Protein AF-A0A935MN30-F1 (afdb_monomer)

Mean predicted aligned error: 15.03 Å

Structure (mmCIF, N/CA/C/O backbone):
data_AF-A0A935MN30-F1
#
_entry.id   AF-A0A935MN30-F1
#
loop_
_atom_site.group_PDB
_atom_site.id
_atom_site.type_symbol
_atom_site.label_atom_id
_atom_site.label_alt_id
_atom_site.label_comp_id
_atom_site.label_asym_id
_atom_site.label_entity_id
_atom_site.label_seq_id
_atom_site.pdbx_PDB_ins_code
_atom_site.Cartn_x
_atom_site.Cartn_y
_atom_site.Cartn_z
_atom_site.occupancy
_atom_site.B_iso_or_equiv
_atom_site.auth_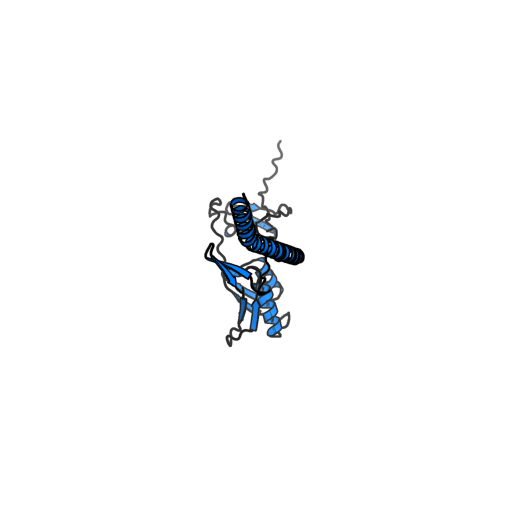seq_id
_atom_site.auth_comp_id
_atom_site.auth_asym_id
_atom_site.auth_atom_id
_atom_site.pdbx_PDB_model_num
ATOM 1 N N . MET A 1 1 ? -53.147 16.743 66.428 1.00 62.16 1 MET A N 1
ATOM 2 C CA . MET A 1 1 ? -51.921 15.912 66.453 1.00 62.16 1 MET A CA 1
ATOM 3 C C . MET A 1 1 ? -51.967 14.813 65.398 1.00 62.16 1 MET A C 1
ATOM 5 O O . MET A 1 1 ? -51.030 14.758 64.628 1.00 62.16 1 MET A O 1
ATOM 9 N N . GLN A 1 2 ? -53.050 14.034 65.266 1.00 71.25 2 GLN A N 1
ATOM 10 C CA . GLN A 1 2 ? -53.151 12.980 64.234 1.00 71.25 2 GLN A CA 1
ATOM 11 C C . GLN A 1 2 ? -53.105 13.487 62.776 1.00 71.25 2 GLN A C 1
ATOM 13 O O . GLN A 1 2 ? -52.476 12.852 61.944 1.00 71.25 2 GLN A O 1
ATOM 18 N N . GLU A 1 3 ? -53.700 14.647 62.479 1.00 70.94 3 GLU A N 1
ATOM 19 C CA . GLU A 1 3 ? -53.683 15.253 61.130 1.00 70.94 3 GLU A CA 1
ATOM 20 C C . GLU A 1 3 ? -52.279 15.679 60.666 1.00 70.94 3 GLU A C 1
ATOM 22 O O . GLU A 1 3 ? -51.933 15.538 59.497 1.00 70.94 3 GLU A O 1
ATOM 27 N N . LEU A 1 4 ? -51.452 16.174 61.593 1.00 69.25 4 LEU A N 1
ATOM 28 C CA . LEU A 1 4 ? -50.061 16.548 61.315 1.00 69.25 4 LEU A CA 1
ATOM 29 C C . LEU A 1 4 ? -49.207 15.300 61.045 1.00 69.25 4 LEU A C 1
ATOM 31 O O . LEU A 1 4 ? -48.433 15.284 60.094 1.00 69.25 4 LEU A O 1
ATOM 35 N N . ASP A 1 5 ? -49.422 14.226 61.812 1.00 79.25 5 ASP A N 1
ATOM 36 C CA . ASP A 1 5 ? -48.730 12.948 61.607 1.00 79.25 5 ASP A CA 1
ATOM 37 C C . ASP A 1 5 ? -49.127 12.251 60.287 1.00 79.25 5 ASP A C 1
ATOM 39 O O . ASP A 1 5 ? -48.343 11.477 59.730 1.00 79.25 5 ASP A O 1
ATOM 43 N N . GLU A 1 6 ? -50.345 12.473 59.780 1.00 77.00 6 GLU A N 1
ATOM 44 C CA . GLU A 1 6 ? -50.783 11.950 58.477 1.00 77.00 6 GLU A CA 1
ATOM 45 C C . GLU A 1 6 ? -50.178 12.720 57.301 1.00 77.00 6 GLU A C 1
ATOM 47 O O . GLU A 1 6 ? -49.750 12.092 56.328 1.00 77.00 6 GLU A O 1
ATOM 52 N N . LEU A 1 7 ? -50.079 14.049 57.406 1.00 74.62 7 LEU A N 1
ATOM 53 C CA . LEU A 1 7 ? -49.434 14.891 56.396 1.00 74.62 7 LEU A CA 1
ATOM 54 C C . LEU A 1 7 ? -47.938 14.565 56.266 1.00 74.62 7 LEU A C 1
ATOM 56 O O . LEU A 1 7 ? -47.462 14.355 55.149 1.00 74.62 7 LEU A O 1
ATOM 60 N N . ASP A 1 8 ? -47.229 14.384 57.384 1.00 74.38 8 ASP A N 1
ATOM 61 C CA . ASP A 1 8 ? -45.816 13.977 57.382 1.00 74.38 8 ASP A CA 1
ATOM 62 C C . ASP A 1 8 ? -45.612 12.592 56.738 1.00 74.38 8 ASP A C 1
ATOM 64 O O . ASP A 1 8 ? -44.644 12.359 56.006 1.00 74.38 8 ASP A O 1
ATOM 68 N N . LYS A 1 9 ? -46.536 11.645 56.960 1.00 77.75 9 LYS A N 1
ATOM 69 C CA . LYS A 1 9 ? -46.484 10.319 56.318 1.00 77.75 9 LYS A CA 1
ATOM 70 C C . LYS A 1 9 ? -46.742 10.392 54.817 1.00 77.75 9 LYS A C 1
ATOM 72 O O . LYS A 1 9 ? -46.072 9.682 54.065 1.00 77.75 9 LYS A O 1
ATOM 77 N N . GLN A 1 10 ? -47.683 11.227 54.377 1.00 72.81 10 GLN A N 1
ATOM 78 C CA . GLN A 1 10 ? -47.961 11.434 52.955 1.00 72.81 10 GLN A CA 1
ATOM 79 C C . GLN A 1 10 ? -46.789 12.120 52.243 1.00 72.81 10 GLN A C 1
ATOM 81 O O . GLN A 1 10 ? -46.431 11.700 51.145 1.00 72.81 10 GLN A O 1
ATOM 86 N N . GLU A 1 11 ? -46.137 13.098 52.876 1.00 69.12 11 GLU A N 1
ATOM 87 C CA . GLU A 1 11 ? -44.975 13.802 52.318 1.00 69.12 11 GLU A CA 1
ATOM 88 C C . GLU A 1 11 ? -43.716 12.913 52.254 1.00 69.12 11 GLU A C 1
ATOM 90 O O . GLU A 1 11 ? -42.920 12.981 51.313 1.00 69.12 11 GLU A O 1
ATOM 95 N N . GLN A 1 12 ? -43.540 12.004 53.218 1.00 68.69 12 GLN A N 1
ATOM 96 C CA . GLN A 1 12 ? -42.478 10.993 53.164 1.00 68.69 12 GLN A CA 1
ATOM 97 C C . GLN A 1 12 ? -42.751 9.893 52.129 1.00 68.69 12 GLN A C 1
ATOM 99 O O . GLN A 1 12 ? -41.806 9.380 51.517 1.00 68.69 12 GLN A O 1
ATOM 104 N N . ALA A 1 13 ? -44.015 9.504 51.942 1.00 68.06 13 ALA A N 1
ATOM 105 C CA . ALA A 1 13 ? -44.413 8.515 50.945 1.00 68.06 13 ALA A CA 1
ATOM 106 C C . ALA A 1 13 ? -44.240 9.060 49.521 1.00 68.06 13 ALA A C 1
ATOM 108 O O . ALA A 1 13 ? -43.595 8.404 48.704 1.00 68.06 13 ALA A O 1
ATOM 109 N N . SER A 1 14 ? -44.697 10.287 49.264 1.00 64.44 14 SER A N 1
ATOM 110 C CA . SER A 1 14 ? -44.554 10.953 47.966 1.00 64.44 14 SER A CA 1
ATOM 111 C C . SER A 1 14 ? -43.086 11.196 47.600 1.00 64.44 14 SER A C 1
ATOM 113 O O . SER A 1 14 ? -42.665 10.872 46.490 1.00 64.44 14 SER A O 1
ATOM 115 N N . ASN A 1 15 ? -42.252 11.636 48.551 1.00 65.44 15 ASN A N 1
ATOM 116 C CA . ASN A 1 15 ? -40.807 11.743 48.333 1.00 65.44 15 ASN A CA 1
ATOM 117 C C . ASN A 1 15 ? -40.157 10.381 48.033 1.00 65.44 15 ASN A C 1
ATOM 119 O O . ASN A 1 15 ? -39.296 10.283 47.159 1.00 65.44 15 ASN A O 1
ATOM 123 N N . LYS A 1 16 ? -40.545 9.301 48.724 1.00 63.25 16 LYS A N 1
ATOM 124 C CA . LYS A 1 16 ? -40.024 7.953 48.429 1.00 63.25 16 LYS A CA 1
ATOM 125 C C . LYS A 1 16 ? -40.427 7.473 47.036 1.00 63.25 16 LYS A C 1
ATOM 127 O O . LYS A 1 16 ? -39.567 6.934 46.339 1.00 63.25 16 LYS A O 1
ATOM 132 N N . GLU A 1 17 ? -41.676 7.688 46.635 1.00 66.31 17 GLU A N 1
ATOM 133 C CA . GLU A 1 17 ? -42.178 7.355 45.297 1.00 66.31 17 GLU A CA 1
ATOM 134 C C . GLU A 1 17 ? -41.454 8.143 44.198 1.00 66.31 17 GLU A C 1
ATOM 136 O O . GLU A 1 17 ? -41.191 7.598 43.130 1.00 66.31 17 GLU A O 1
ATOM 141 N N . GLU A 1 18 ? -41.032 9.383 44.462 1.00 68.31 18 GLU A N 1
ATOM 142 C CA . GLU A 1 18 ? -40.260 10.180 43.502 1.00 68.31 18 GLU A CA 1
ATOM 143 C C . GLU A 1 18 ? -38.753 9.833 43.479 1.00 68.31 18 GLU A C 1
ATOM 145 O O . GLU A 1 18 ? -38.087 9.945 42.442 1.00 68.31 18 GLU A O 1
ATOM 150 N N . LEU A 1 19 ? -38.182 9.399 44.613 1.00 68.94 19 LEU A N 1
ATOM 151 C CA . LEU A 1 19 ? -36.768 9.013 44.730 1.00 68.94 19 LEU A CA 1
ATOM 152 C C . LEU A 1 19 ? -36.470 7.596 44.216 1.00 68.94 19 LEU A C 1
ATOM 154 O O . LEU A 1 19 ? -35.360 7.360 43.731 1.00 68.94 19 LEU A O 1
ATOM 158 N N . GLN A 1 20 ? -37.409 6.653 44.313 1.00 74.19 20 GLN A N 1
ATOM 159 C CA . GLN A 1 20 ? -37.253 5.283 43.800 1.00 74.19 20 GLN A CA 1
ATOM 160 C C . GLN A 1 20 ? -36.911 5.220 42.296 1.00 74.19 20 GLN A C 1
ATOM 162 O O . GLN A 1 20 ? -35.850 4.681 41.969 1.00 74.19 20 GLN A O 1
ATOM 167 N N . PRO A 1 21 ? -37.670 5.849 41.376 1.00 75.50 21 PRO A N 1
ATOM 168 C CA . PRO A 1 21 ? -37.357 5.818 39.947 1.00 75.50 21 PRO A CA 1
ATOM 169 C C . PRO A 1 21 ? -36.055 6.563 39.614 1.00 75.50 21 PRO A C 1
ATOM 171 O O . PRO A 1 21 ? -35.360 6.217 38.657 1.00 75.50 21 PRO A O 1
ATOM 174 N N . LYS A 1 22 ? -35.672 7.578 40.408 1.00 80.12 22 LYS A N 1
ATOM 175 C CA . LYS A 1 22 ? -34.367 8.254 40.280 1.00 80.12 22 LYS A CA 1
ATOM 176 C C . LYS A 1 22 ? -33.219 7.311 40.660 1.00 80.12 22 LYS A C 1
ATOM 178 O O . LYS A 1 22 ? -32.232 7.240 39.929 1.00 80.12 22 LYS A O 1
ATOM 183 N N . ARG A 1 23 ? -33.353 6.552 41.754 1.00 81.88 23 ARG A N 1
ATOM 184 C CA . ARG A 1 23 ? -32.365 5.542 42.180 1.00 81.88 23 ARG A CA 1
ATOM 185 C C . ARG A 1 23 ? -32.237 4.404 41.172 1.00 81.88 23 ARG A C 1
ATOM 187 O O . ARG A 1 23 ? -31.116 4.029 40.845 1.00 81.88 23 ARG A O 1
ATOM 194 N N . GLU A 1 24 ? -33.348 3.916 40.628 1.00 85.44 24 GLU A N 1
ATOM 195 C CA . GLU A 1 24 ? -33.344 2.890 39.578 1.00 85.44 24 GLU A CA 1
ATOM 196 C C . GLU A 1 24 ? -32.646 3.374 38.302 1.00 85.44 24 GLU A C 1
ATOM 198 O O . GLU A 1 24 ? -31.785 2.675 37.771 1.00 85.44 24 GLU A O 1
ATOM 203 N N . LYS A 1 25 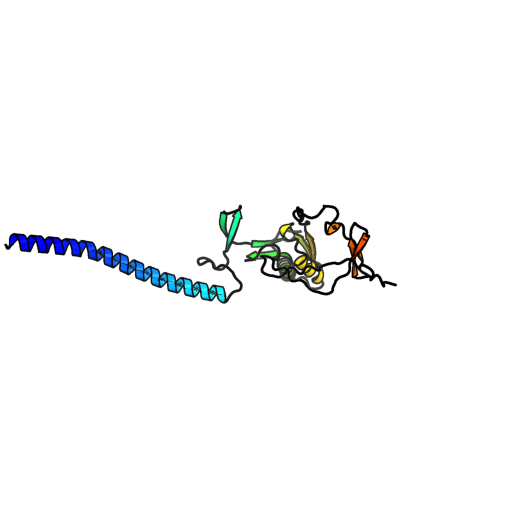? -32.928 4.602 37.843 1.00 88.38 25 LYS A N 1
ATOM 204 C CA . LYS A 1 25 ? -32.224 5.203 36.694 1.00 88.38 25 LYS A CA 1
ATOM 205 C C . LYS A 1 25 ? -30.719 5.326 36.929 1.00 88.38 25 LYS A C 1
ATOM 207 O O . LYS A 1 25 ? -29.938 5.065 36.015 1.00 88.38 25 LYS A O 1
ATOM 212 N N . ILE A 1 26 ? -30.305 5.717 38.136 1.00 88.75 26 ILE A N 1
ATOM 213 C CA . ILE A 1 26 ? -28.885 5.801 38.505 1.00 88.75 26 ILE A CA 1
ATOM 214 C C . ILE A 1 26 ? -28.251 4.407 38.496 1.00 88.75 26 ILE A C 1
ATOM 216 O O . ILE A 1 26 ? -27.179 4.240 37.917 1.00 88.75 26 ILE A O 1
ATOM 220 N N . GLN A 1 27 ? -28.919 3.405 39.069 1.00 90.94 27 GLN A N 1
ATOM 221 C CA . GLN A 1 27 ? -28.432 2.026 39.095 1.00 90.94 27 GLN A CA 1
ATOM 222 C C . GLN A 1 27 ? -28.267 1.455 37.679 1.00 90.94 27 GLN A C 1
ATOM 224 O O . GLN A 1 27 ? -27.199 0.947 37.346 1.00 90.94 27 GLN A O 1
ATOM 229 N N . GLN A 1 28 ? -29.269 1.637 36.813 1.00 92.00 28 GLN A N 1
ATOM 230 C CA . GLN A 1 28 ? -29.190 1.262 35.397 1.00 92.00 28 GLN A CA 1
ATOM 231 C C . GLN A 1 28 ? -28.056 2.000 34.670 1.00 92.00 28 GLN A C 1
ATOM 233 O O . GLN A 1 28 ? -27.379 1.433 33.813 1.00 92.00 28 GLN A O 1
ATOM 238 N N . GLY A 1 29 ? -27.835 3.277 34.996 1.00 90.94 29 GLY A N 1
ATOM 239 C CA . GLY A 1 29 ? -26.714 4.057 34.476 1.00 90.94 29 GLY A CA 1
ATOM 240 C C . GLY A 1 29 ? -25.361 3.478 34.891 1.00 90.94 29 GLY A C 1
ATOM 241 O O . GLY A 1 29 ? -24.474 3.340 34.050 1.00 90.94 29 GLY A O 1
ATOM 242 N N . LEU A 1 30 ? -25.214 3.091 36.160 1.00 92.62 30 LEU A N 1
ATOM 243 C CA . LEU A 1 30 ? -24.002 2.462 36.691 1.00 92.62 30 LEU A CA 1
ATOM 244 C C . LEU A 1 30 ? -23.726 1.103 36.044 1.00 92.62 30 LEU A C 1
ATOM 246 O O . LEU A 1 30 ? -22.580 0.822 35.701 1.00 92.62 30 LEU A O 1
ATOM 250 N N . GLU A 1 31 ? -24.753 0.281 35.837 1.00 94.56 31 GLU A N 1
ATOM 251 C CA . GLU A 1 31 ? -24.627 -0.994 35.121 1.00 94.56 31 GLU A CA 1
ATOM 252 C C . GLU A 1 31 ? -24.162 -0.786 33.679 1.00 94.56 31 GLU A C 1
ATOM 254 O O . GLU A 1 31 ? -23.140 -1.345 33.282 1.00 94.56 31 GLU A O 1
ATOM 259 N N . LYS A 1 32 ? -24.800 0.128 32.938 1.00 94.12 32 LYS A N 1
ATOM 260 C CA . LYS A 1 32 ? -24.372 0.488 31.575 1.00 94.12 32 LYS A CA 1
ATOM 261 C C . LYS A 1 32 ? -22.937 1.008 31.524 1.00 94.12 32 LYS A C 1
ATOM 263 O O . LYS A 1 32 ? -22.227 0.761 30.551 1.00 94.12 32 LYS A O 1
ATOM 268 N N . LEU A 1 33 ? -22.498 1.760 32.535 1.00 94.06 33 LEU A N 1
ATOM 269 C CA . LEU A 1 33 ? -21.116 2.236 32.618 1.00 94.06 33 LEU A CA 1
ATOM 270 C C . LEU A 1 33 ? -20.141 1.081 32.858 1.00 94.06 33 LEU A C 1
ATOM 272 O O . LEU A 1 33 ? -19.130 1.016 32.166 1.00 94.06 33 LEU A O 1
ATOM 276 N N . LYS A 1 34 ? -20.458 0.146 33.763 1.00 94.69 34 LYS A N 1
ATOM 277 C CA . LYS A 1 34 ? -19.635 -1.053 33.999 1.00 94.69 34 LYS A CA 1
ATOM 278 C C . LYS A 1 34 ? -19.502 -1.906 32.738 1.00 94.69 34 LYS A C 1
ATOM 280 O O . LYS A 1 34 ? -18.390 -2.287 32.382 1.00 94.69 34 LYS A O 1
ATOM 285 N N . GLU A 1 35 ? -20.605 -2.145 32.031 1.00 94.88 35 GLU A N 1
ATOM 286 C CA . GLU A 1 35 ? -20.600 -2.868 30.752 1.00 94.88 35 GLU A CA 1
ATOM 287 C C . GLU A 1 35 ? -19.725 -2.169 29.703 1.00 94.88 35 GLU A C 1
ATOM 289 O O . GLU A 1 35 ? -18.932 -2.813 29.014 1.00 94.88 35 GLU A O 1
ATOM 294 N N . ARG A 1 36 ? -19.824 -0.836 29.600 1.00 93.88 36 ARG A N 1
ATOM 295 C CA . ARG A 1 36 ? -18.987 -0.040 28.691 1.00 93.88 36 ARG A CA 1
ATOM 296 C C . ARG A 1 36 ? -17.508 -0.128 29.047 1.00 93.88 36 ARG A C 1
ATOM 298 O O . ARG A 1 36 ? -16.705 -0.278 28.134 1.00 93.88 36 ARG A O 1
ATOM 305 N N . THR A 1 37 ? -17.152 -0.067 30.329 1.00 94.31 37 THR A N 1
ATOM 306 C CA . THR A 1 37 ? -15.760 -0.220 30.777 1.00 94.31 37 THR A CA 1
ATOM 307 C C . THR A 1 37 ? -15.197 -1.567 30.340 1.00 94.31 37 THR A C 1
ATOM 309 O O . THR A 1 37 ? -14.188 -1.596 29.645 1.00 94.31 37 THR A O 1
ATOM 312 N N . ILE A 1 38 ? -15.907 -2.667 30.620 1.00 94.62 38 ILE A N 1
ATOM 313 C CA . ILE A 1 38 ? -15.487 -4.018 30.212 1.00 94.62 38 ILE A CA 1
ATOM 314 C C . ILE A 1 38 ? -15.318 -4.103 28.687 1.00 94.62 38 ILE A C 1
ATOM 316 O O . ILE A 1 38 ? -14.334 -4.653 28.190 1.00 94.62 38 ILE A O 1
ATOM 320 N N . LYS A 1 39 ? -16.259 -3.523 27.930 1.00 92.69 39 LYS A N 1
ATOM 321 C CA . LYS A 1 39 ? -16.182 -3.471 26.466 1.00 92.69 39 LYS A CA 1
ATOM 322 C C . LYS A 1 39 ? -14.936 -2.718 25.987 1.00 92.69 39 LYS A C 1
ATOM 324 O O . LYS A 1 39 ? -14.252 -3.201 25.088 1.00 92.69 39 LYS A O 1
ATOM 329 N N . TYR A 1 40 ? -14.645 -1.547 26.550 1.00 92.69 40 TYR A N 1
ATOM 330 C CA . TYR A 1 40 ? -13.485 -0.750 26.147 1.00 92.69 40 TYR A CA 1
ATOM 331 C C . TYR A 1 40 ? -12.163 -1.398 26.549 1.00 92.69 40 TYR A C 1
ATOM 333 O O . TYR A 1 40 ? -11.237 -1.378 25.744 1.00 92.69 40 TYR A O 1
ATOM 341 N N . ASP A 1 41 ? -12.091 -2.043 27.712 1.00 93.62 41 ASP A N 1
ATOM 342 C CA . ASP A 1 41 ? -10.905 -2.791 28.135 1.00 93.62 41 ASP A CA 1
ATOM 343 C C . ASP A 1 41 ? -10.613 -3.952 27.174 1.00 93.62 41 ASP A C 1
ATOM 345 O O . ASP A 1 41 ? -9.473 -4.147 26.749 1.00 93.62 41 ASP A O 1
ATOM 349 N N . SER A 1 42 ? -11.654 -4.681 26.756 1.00 92.81 42 SER A N 1
ATOM 350 C CA . SER A 1 42 ? -11.530 -5.742 25.753 1.00 92.81 42 SER A CA 1
ATOM 351 C C . SER A 1 42 ? -11.046 -5.204 24.401 1.00 92.81 42 SER A C 1
ATOM 353 O O . SER A 1 42 ? -10.108 -5.751 23.820 1.00 92.81 42 SER A O 1
ATOM 355 N N . LEU A 1 43 ? -11.628 -4.101 23.919 1.00 90.12 43 LEU A N 1
ATOM 356 C CA . LEU A 1 43 ? -11.201 -3.459 22.671 1.00 90.12 43 LEU A CA 1
ATOM 357 C C . LEU A 1 43 ? -9.761 -2.937 22.762 1.00 90.12 43 LEU A C 1
ATOM 359 O O . LEU A 1 43 ? -9.002 -3.078 21.809 1.00 90.12 43 LEU A O 1
ATOM 363 N N . GLN A 1 44 ? -9.355 -2.385 23.906 1.00 89.94 44 GLN A N 1
ATOM 364 C CA . GLN A 1 44 ? -7.989 -1.918 24.130 1.00 89.94 44 GLN A CA 1
ATOM 365 C C . GLN A 1 44 ? -6.986 -3.074 24.075 1.00 89.94 44 GLN A C 1
ATOM 367 O O . GLN A 1 44 ? -5.926 -2.938 23.467 1.00 89.94 44 GLN A O 1
ATOM 372 N N . GLN A 1 45 ? -7.316 -4.219 24.676 1.00 91.94 45 GLN A N 1
ATOM 373 C CA . GLN A 1 45 ? -6.487 -5.422 24.589 1.00 91.94 45 GLN A CA 1
ATOM 374 C C . GLN A 1 45 ? -6.375 -5.930 23.150 1.00 91.94 45 GLN A C 1
ATOM 376 O O . GLN A 1 45 ? -5.274 -6.244 22.703 1.00 91.94 45 GLN A O 1
ATOM 381 N N . GLN A 1 46 ? -7.486 -5.966 22.408 1.00 89.19 46 GLN A N 1
ATOM 382 C CA . GLN A 1 46 ? -7.465 -6.316 20.986 1.00 89.19 46 GLN A CA 1
ATOM 383 C C . GLN A 1 46 ? -6.553 -5.373 20.198 1.00 89.19 46 GLN A C 1
ATOM 385 O O . GLN A 1 46 ? -5.714 -5.839 19.433 1.00 89.19 46 GLN A O 1
ATOM 390 N N . LEU A 1 47 ? -6.655 -4.064 20.438 1.00 88.00 47 LEU A N 1
ATOM 391 C CA . LEU A 1 47 ? -5.861 -3.056 19.740 1.00 88.00 47 LEU A CA 1
ATOM 392 C C . LEU A 1 47 ? -4.368 -3.233 20.035 1.00 88.00 47 LEU A C 1
ATOM 394 O O . LEU A 1 47 ? -3.567 -3.252 19.107 1.00 88.00 47 LEU A O 1
ATOM 398 N N . ASN A 1 48 ? -4.009 -3.493 21.296 1.00 88.88 48 ASN A N 1
ATOM 399 C CA . ASN A 1 48 ? -2.630 -3.757 21.720 1.00 88.88 48 ASN A CA 1
ATOM 400 C C . ASN A 1 48 ? -2.033 -5.043 21.118 1.00 88.88 48 ASN A C 1
ATOM 402 O O . ASN A 1 48 ? -0.817 -5.132 20.961 1.00 88.88 48 ASN A O 1
ATOM 406 N N . ASN A 1 49 ? -2.867 -6.035 20.794 1.00 88.50 49 ASN A N 1
ATOM 407 C CA . ASN A 1 49 ? -2.435 -7.282 20.154 1.00 88.50 49 ASN A CA 1
ATOM 408 C C . ASN A 1 49 ? -2.252 -7.142 18.636 1.00 88.50 49 ASN A C 1
ATOM 410 O O . ASN A 1 49 ? -1.740 -8.053 17.985 1.00 88.50 49 ASN A O 1
ATOM 414 N N . THR A 1 50 ? -2.674 -6.017 18.064 1.00 83.25 50 THR A N 1
ATOM 415 C CA . THR A 1 50 ? -2.538 -5.716 16.640 1.00 83.25 50 THR A CA 1
ATOM 416 C C . THR A 1 50 ? -1.564 -4.562 16.429 1.00 83.25 50 THR A C 1
ATOM 418 O O . THR A 1 50 ? -1.232 -3.815 17.343 1.00 83.25 50 THR A O 1
ATOM 421 N N . THR A 1 51 ? -1.102 -4.381 15.195 1.00 79.31 51 THR A N 1
ATOM 422 C CA . THR A 1 51 ? -0.383 -3.159 14.796 1.00 79.31 51 THR A CA 1
ATOM 423 C C . THR A 1 51 ? -1.328 -2.015 14.418 1.00 79.31 51 THR A C 1
ATOM 425 O O . THR A 1 51 ? -0.866 -0.953 13.998 1.00 79.31 51 THR A O 1
ATOM 428 N N . ASP A 1 52 ? -2.641 -2.234 14.511 1.00 77.44 52 ASP A N 1
ATOM 429 C CA . ASP A 1 52 ? -3.655 -1.278 14.092 1.00 77.44 52 ASP A CA 1
ATOM 430 C C . ASP A 1 52 ? -3.883 -0.207 15.167 1.00 77.44 52 ASP A C 1
ATOM 432 O O . ASP A 1 52 ? -3.799 -0.446 16.368 1.00 77.44 52 ASP A O 1
ATOM 436 N N . LYS A 1 53 ? -4.202 1.010 14.721 1.00 80.88 53 LYS A N 1
ATOM 437 C CA . LYS A 1 53 ? -4.471 2.164 15.602 1.00 80.88 53 LYS A CA 1
ATOM 438 C C . LYS A 1 53 ? -5.937 2.357 15.946 1.00 80.88 53 LYS A C 1
ATOM 440 O O . LYS A 1 53 ? -6.272 3.208 16.764 1.00 80.88 53 LYS A O 1
ATOM 445 N N . GLN A 1 54 ? -6.807 1.643 15.250 1.00 84.31 54 GLN A N 1
ATOM 446 C CA . GLN A 1 54 ? -8.246 1.801 15.336 1.00 84.31 54 GLN A CA 1
ATOM 447 C C . GLN A 1 54 ? -8.916 0.452 15.120 1.00 84.31 54 GLN A C 1
ATOM 449 O O . GLN A 1 54 ? -8.427 -0.368 14.345 1.00 84.31 54 GLN A O 1
ATOM 454 N N . ILE A 1 55 ? -10.053 0.266 15.780 1.00 85.00 55 ILE A N 1
ATOM 455 C CA . ILE A 1 55 ? -10.937 -0.880 15.602 1.00 85.00 55 ILE A CA 1
ATOM 456 C C . ILE A 1 55 ? -12.328 -0.323 15.335 1.00 85.00 55 ILE A C 1
ATOM 458 O O . ILE A 1 55 ? -12.817 0.527 16.082 1.00 85.00 55 ILE A O 1
ATOM 462 N N . SER A 1 56 ? -12.965 -0.802 14.274 1.00 85.81 56 SER A N 1
ATOM 463 C CA . SER A 1 56 ? -14.382 -0.557 14.049 1.00 85.81 56 SER A CA 1
ATOM 464 C C . SER A 1 56 ? -15.192 -1.644 14.749 1.00 85.81 56 SER A C 1
ATOM 466 O O . SER A 1 56 ? -14.924 -2.833 14.599 1.00 85.81 56 SER A O 1
ATOM 468 N N . SER A 1 57 ? -16.177 -1.233 15.550 1.00 85.44 57 SER A N 1
ATOM 469 C CA . SER A 1 57 ? -17.030 -2.160 16.301 1.00 85.44 57 SER A CA 1
ATOM 470 C C . SER A 1 57 ? -18.165 -2.766 15.476 1.00 85.44 57 SER A C 1
ATOM 472 O O . SER A 1 57 ? -18.854 -3.652 15.974 1.00 85.44 57 SER A O 1
ATOM 474 N N . THR A 1 58 ? -18.420 -2.241 14.276 1.00 86.00 58 THR A N 1
ATOM 475 C CA . THR A 1 58 ? -19.495 -2.704 13.384 1.00 86.00 58 THR A CA 1
ATOM 476 C C . THR A 1 58 ? -18.968 -3.593 12.270 1.00 86.00 58 THR A C 1
ATOM 478 O O . THR A 1 58 ? -19.607 -4.588 11.955 1.00 86.00 58 THR A O 1
ATOM 481 N N . ASP A 1 59 ? -17.810 -3.251 11.701 1.00 83.56 59 ASP A N 1
ATOM 482 C CA . ASP A 1 59 ? -17.179 -4.026 10.634 1.00 83.56 59 ASP A CA 1
ATOM 483 C C . ASP A 1 59 ? -15.645 -3.999 10.787 1.00 83.56 59 ASP A C 1
ATOM 485 O O . ASP A 1 59 ? -15.060 -2.916 10.658 1.00 83.56 59 ASP A O 1
ATOM 489 N N . PRO A 1 60 ? -14.985 -5.150 11.030 1.00 78.88 60 PRO A N 1
ATOM 490 C CA . PRO A 1 60 ? -13.539 -5.252 11.235 1.00 78.88 60 PRO A CA 1
ATOM 491 C C . PRO A 1 60 ? -12.647 -4.753 10.095 1.00 78.88 60 PRO A C 1
ATOM 493 O O . PRO A 1 60 ? -11.469 -4.507 10.361 1.00 78.88 60 PRO A O 1
ATOM 496 N N . ASP A 1 61 ? -13.161 -4.559 8.879 1.00 76.44 61 ASP A N 1
ATOM 497 C CA . ASP A 1 61 ? -12.411 -4.078 7.709 1.00 76.44 61 ASP A CA 1
ATOM 498 C C . ASP A 1 61 ? -12.651 -2.581 7.425 1.00 76.44 61 ASP A C 1
ATOM 500 O O . ASP A 1 61 ? -11.862 -1.931 6.735 1.00 76.44 61 ASP A O 1
ATOM 504 N N . SER A 1 62 ? -13.698 -1.993 8.012 1.00 84.88 62 SER A N 1
ATOM 505 C CA . SER A 1 62 ? -14.033 -0.568 7.870 1.00 84.88 62 SER A CA 1
ATOM 506 C C . SER A 1 62 ? -13.164 0.343 8.740 1.00 84.88 62 SER A C 1
ATOM 508 O O . SER A 1 62 ? -12.766 -0.016 9.853 1.00 84.88 62 SER A O 1
ATOM 510 N N . ARG A 1 63 ? -12.851 1.553 8.269 1.00 81.12 63 ARG A N 1
ATOM 511 C CA . ARG A 1 63 ? -11.912 2.450 8.956 1.00 81.12 63 ARG A CA 1
ATOM 512 C C . ARG A 1 63 ? -12.380 3.891 8.942 1.00 81.12 63 ARG A C 1
ATOM 514 O O . ARG A 1 63 ? -13.022 4.331 8.000 1.00 81.12 63 ARG A O 1
ATOM 521 N N . SER A 1 64 ? -12.016 4.623 9.991 1.00 85.06 64 SER A N 1
ATOM 522 C CA . SER A 1 64 ? -12.220 6.065 10.071 1.00 85.06 64 SER A CA 1
ATOM 523 C C . SER A 1 64 ? -11.183 6.745 9.171 1.00 85.06 64 SER A C 1
ATOM 525 O O . SER A 1 64 ? -9.986 6.727 9.474 1.00 85.06 64 SER A O 1
ATOM 527 N N . ILE A 1 65 ? -11.617 7.264 8.022 1.00 81.00 65 ILE A N 1
ATOM 528 C CA . ILE A 1 65 ? -10.773 7.860 6.980 1.00 81.00 65 ILE A CA 1
ATOM 529 C C . ILE A 1 65 ? -11.092 9.351 6.878 1.00 81.00 65 ILE A C 1
ATOM 531 O O . ILE A 1 65 ? -12.252 9.754 6.827 1.00 81.00 65 ILE A O 1
ATOM 535 N N . ILE A 1 66 ? -10.050 10.184 6.837 1.00 78.81 66 ILE A N 1
ATOM 536 C CA . ILE A 1 66 ? -10.194 11.623 6.600 1.00 78.81 66 ILE A CA 1
ATOM 537 C C . ILE A 1 66 ? -10.483 11.836 5.111 1.00 78.81 66 ILE A C 1
ATOM 539 O O . ILE A 1 66 ? -9.594 11.637 4.287 1.00 78.81 66 ILE A O 1
ATOM 543 N N . ILE A 1 67 ? -11.700 12.266 4.777 1.00 76.19 67 ILE A N 1
ATOM 544 C CA . ILE A 1 67 ? -12.108 12.529 3.389 1.00 76.19 67 ILE A CA 1
ATOM 545 C C . ILE A 1 67 ? -11.661 13.935 2.971 1.00 76.19 67 ILE A C 1
ATOM 547 O O . ILE A 1 67 ? -10.979 14.112 1.965 1.00 76.19 67 ILE A O 1
ATOM 551 N N . VAL A 1 68 ? -11.984 14.952 3.782 1.00 77.00 68 VAL A N 1
ATOM 552 C CA . VAL A 1 68 ? -11.594 16.350 3.533 1.00 77.00 68 VAL A CA 1
ATOM 553 C C . VAL A 1 68 ? -11.289 17.061 4.846 1.00 77.00 68 VAL A C 1
ATOM 555 O O . VAL A 1 68 ? -12.185 17.299 5.653 1.00 77.00 68 VAL A O 1
ATOM 558 N N . LYS A 1 69 ? -10.037 17.500 5.030 1.00 78.56 69 LYS A N 1
ATOM 559 C CA . LYS A 1 69 ? -9.570 18.263 6.206 1.00 78.56 69 LYS A CA 1
ATOM 560 C C . LYS A 1 69 ? -9.900 17.575 7.541 1.00 78.56 69 LYS A C 1
ATOM 562 O O . LYS A 1 69 ? -9.128 16.742 7.993 1.00 78.56 69 LYS A O 1
ATOM 567 N N . ASN A 1 70 ? -11.024 17.945 8.155 1.00 82.44 70 ASN A N 1
ATOM 568 C CA . ASN A 1 70 ? -11.481 17.462 9.459 1.00 82.44 70 ASN A CA 1
ATOM 569 C C . ASN A 1 70 ? -12.742 16.588 9.351 1.00 82.44 70 ASN A C 1
ATOM 571 O O . ASN A 1 70 ? -13.299 16.200 10.373 1.00 82.44 70 ASN A O 1
ATOM 575 N N . ILE A 1 71 ? -13.220 16.317 8.135 1.00 79.94 71 ILE A N 1
ATOM 576 C CA . ILE A 1 71 ? -14.349 15.422 7.887 1.00 79.94 71 ILE A CA 1
ATOM 577 C C . ILE A 1 71 ? -13.805 14.002 7.837 1.00 79.94 71 ILE A C 1
ATOM 579 O O . ILE A 1 71 ? -12.920 13.699 7.031 1.00 79.94 71 ILE A O 1
ATOM 583 N N . VAL A 1 72 ? -14.336 13.159 8.717 1.00 83.75 72 VAL A N 1
ATOM 584 C CA . VAL A 1 72 ? -13.937 11.765 8.866 1.00 83.75 72 VAL A CA 1
ATOM 585 C C . VAL A 1 72 ? -15.159 10.887 8.655 1.00 83.75 72 VAL A C 1
ATOM 587 O O . VAL A 1 72 ? -16.198 11.128 9.267 1.00 83.75 72 VAL A O 1
ATOM 590 N N . GLU A 1 73 ? -15.025 9.875 7.807 1.00 86.69 73 GLU A N 1
ATOM 591 C CA . GLU A 1 73 ? -16.080 8.905 7.520 1.00 86.69 73 GLU A CA 1
ATOM 592 C C . GLU A 1 73 ? -15.582 7.482 7.755 1.00 86.69 73 GLU A C 1
ATOM 594 O O . GLU A 1 73 ? -14.391 7.197 7.625 1.00 86.69 73 GLU A O 1
ATOM 599 N N . VAL A 1 74 ? -16.501 6.581 8.109 1.00 87.25 74 VAL A N 1
ATOM 600 C CA . VAL A 1 74 ? -16.204 5.149 8.202 1.00 87.25 74 VAL A CA 1
ATOM 601 C C . VAL A 1 74 ? -16.368 4.541 6.815 1.00 87.25 74 VAL A C 1
ATOM 603 O O . VAL A 1 74 ? -17.486 4.417 6.322 1.00 87.25 74 VAL A O 1
ATOM 606 N N . ALA A 1 75 ? -15.255 4.185 6.184 1.00 85.56 75 ALA A N 1
ATOM 607 C CA . ALA A 1 75 ? -15.221 3.701 4.810 1.00 85.56 75 ALA A CA 1
ATOM 608 C C . ALA A 1 75 ? -14.159 2.606 4.617 1.00 85.56 75 ALA A C 1
ATOM 610 O O . ALA A 1 75 ? -13.341 2.335 5.501 1.00 85.56 75 ALA A O 1
ATOM 611 N N . TYR A 1 76 ? -14.176 1.978 3.441 1.00 84.50 76 TYR A N 1
ATOM 612 C CA . TYR A 1 76 ? -13.149 1.035 3.002 1.00 84.50 76 TYR A CA 1
ATOM 613 C C . TYR A 1 76 ? -12.157 1.749 2.090 1.00 84.50 76 TYR A C 1
ATOM 615 O O . TYR A 1 76 ? -12.566 2.380 1.116 1.00 84.50 76 TYR A O 1
ATOM 623 N N . ASN A 1 77 ? -10.856 1.611 2.359 1.00 80.69 77 ASN A N 1
ATOM 624 C CA . ASN A 1 77 ? -9.838 2.029 1.397 1.00 80.69 77 ASN A CA 1
ATOM 625 C C . ASN A 1 77 ? -9.545 0.875 0.430 1.00 80.69 77 ASN A C 1
ATOM 627 O O . ASN A 1 77 ? -8.701 0.019 0.714 1.00 80.69 77 ASN A O 1
ATOM 631 N N . VAL A 1 78 ? -10.286 0.820 -0.676 1.00 84.88 78 VAL A N 1
ATOM 632 C CA . VAL A 1 78 ? -10.192 -0.257 -1.669 1.00 84.88 78 VAL A CA 1
ATOM 633 C C . VAL A 1 78 ? -9.191 0.096 -2.763 1.00 84.88 78 VAL A C 1
ATOM 635 O O . VAL A 1 78 ? -9.285 1.145 -3.392 1.00 84.88 78 VAL A O 1
ATOM 638 N N . GLN A 1 79 ? -8.279 -0.834 -3.027 1.00 86.12 79 GLN A N 1
ATOM 639 C CA . GLN A 1 79 ? -7.309 -0.784 -4.112 1.00 86.12 79 GLN A CA 1
ATOM 640 C C . GLN A 1 79 ? -7.704 -1.801 -5.175 1.00 86.12 79 GLN A C 1
ATOM 642 O O . GLN A 1 79 ? -7.869 -2.983 -4.865 1.00 86.12 79 GLN A O 1
ATOM 647 N N . ASN A 1 80 ? -7.847 -1.352 -6.419 1.00 91.12 80 ASN A N 1
ATOM 648 C CA . ASN A 1 80 ? -8.245 -2.200 -7.538 1.00 91.12 80 ASN A CA 1
ATOM 649 C C . ASN A 1 80 ? -7.144 -2.248 -8.597 1.00 91.12 80 ASN A C 1
ATOM 651 O O . ASN A 1 80 ? -6.527 -1.231 -8.906 1.00 91.12 80 ASN A O 1
ATOM 655 N N . VAL A 1 81 ? -6.946 -3.428 -9.178 1.00 93.19 81 VAL A N 1
ATOM 656 C CA . VAL A 1 81 ? -6.100 -3.651 -10.353 1.00 93.19 81 VAL A CA 1
ATOM 657 C C . VAL A 1 81 ? -6.986 -4.165 -11.473 1.00 93.19 81 VAL A C 1
ATOM 659 O O . VAL A 1 81 ? -7.742 -5.118 -11.276 1.00 93.19 81 VAL A O 1
ATOM 662 N N . VAL A 1 82 ? -6.884 -3.536 -12.638 1.00 93.19 82 VAL A N 1
ATOM 663 C CA . VAL A 1 82 ? -7.645 -3.887 -13.839 1.00 93.19 82 VAL A CA 1
ATOM 664 C C . VAL A 1 82 ? -6.698 -4.312 -14.952 1.00 93.19 82 VAL A C 1
ATOM 666 O O . VAL A 1 82 ? -5.557 -3.846 -14.991 1.00 93.19 82 VAL A O 1
ATOM 669 N N . ASP A 1 83 ? -7.146 -5.204 -15.831 1.00 92.00 83 ASP A N 1
ATOM 670 C CA . ASP A 1 83 ? -6.409 -5.512 -17.055 1.00 92.00 83 ASP A CA 1
ATOM 671 C C . ASP A 1 83 ? -6.605 -4.401 -18.098 1.00 92.00 83 ASP A C 1
ATOM 673 O O . ASP A 1 83 ? -7.622 -3.708 -18.128 1.00 92.00 83 ASP A O 1
ATOM 677 N N . ASP A 1 84 ? -5.608 -4.216 -18.957 1.00 91.94 84 ASP A N 1
ATOM 678 C CA . ASP A 1 84 ? -5.616 -3.186 -19.998 1.00 91.94 84 ASP A CA 1
ATOM 679 C C . ASP A 1 84 ? -6.501 -3.570 -21.192 1.00 91.94 84 ASP A C 1
ATOM 681 O O . ASP A 1 84 ? -7.116 -2.716 -21.832 1.00 91.94 84 ASP A O 1
ATOM 685 N N . LYS A 1 85 ? -6.568 -4.868 -21.498 1.00 91.44 85 LYS A N 1
ATOM 686 C CA . LYS A 1 85 ? -7.214 -5.391 -22.698 1.00 91.44 85 LYS A CA 1
ATOM 687 C C . LYS A 1 85 ? -8.734 -5.427 -22.586 1.00 91.44 85 LYS A C 1
ATOM 689 O O . LYS A 1 85 ? -9.420 -5.136 -23.568 1.00 91.44 85 LYS A O 1
ATOM 694 N N . HIS A 1 86 ? -9.265 -5.816 -21.428 1.00 93.00 86 HIS A N 1
ATOM 695 C CA . HIS A 1 86 ? -10.697 -6.043 -21.236 1.00 93.00 86 HIS A CA 1
ATOM 696 C C . HIS A 1 86 ? -11.329 -5.196 -20.120 1.00 93.00 86 HIS A C 1
ATOM 698 O O . HIS A 1 86 ? -12.552 -5.224 -19.981 1.00 93.00 86 HIS A O 1
ATOM 704 N N . ASN A 1 87 ? -10.547 -4.396 -19.384 1.00 90.81 87 ASN A N 1
ATOM 705 C CA . ASN A 1 87 ? -10.983 -3.609 -18.222 1.00 90.81 87 ASN A CA 1
ATOM 706 C C . ASN A 1 87 ? -11.665 -4.451 -17.123 1.00 90.81 87 ASN A C 1
ATOM 708 O O . ASN A 1 87 ? -12.532 -3.974 -16.387 1.00 90.81 87 ASN A O 1
ATOM 712 N N . LEU A 1 88 ? -11.292 -5.721 -17.021 1.00 93.12 88 LEU A N 1
ATOM 713 C CA . LEU A 1 88 ? -11.692 -6.656 -15.988 1.00 93.12 88 LEU A CA 1
ATOM 714 C C . LEU A 1 88 ? -10.866 -6.430 -14.729 1.00 93.12 88 LEU A C 1
ATOM 716 O O . LEU A 1 88 ? -9.656 -6.217 -14.773 1.00 93.12 88 LEU A O 1
ATOM 720 N N . ILE A 1 89 ? -11.529 -6.532 -13.580 1.00 93.75 89 ILE A N 1
ATOM 721 C CA . ILE A 1 89 ? -10.868 -6.460 -12.280 1.00 93.75 89 ILE A CA 1
ATOM 722 C C . ILE A 1 89 ? -10.079 -7.754 -12.072 1.00 93.75 89 ILE A C 1
ATOM 724 O O . ILE A 1 89 ? -10.653 -8.830 -11.920 1.00 93.75 89 ILE A O 1
ATOM 728 N N . VAL A 1 90 ? -8.757 -7.627 -12.046 1.00 91.88 90 VAL A N 1
ATOM 729 C CA . VAL A 1 90 ? -7.819 -8.723 -11.789 1.00 91.88 90 VAL A CA 1
ATOM 730 C C . VAL A 1 90 ? -7.643 -8.935 -10.291 1.00 91.88 90 VAL A C 1
ATOM 732 O O . VAL A 1 90 ? -7.490 -10.066 -9.836 1.00 91.88 90 VAL A O 1
ATOM 735 N N . GLN A 1 91 ? -7.641 -7.849 -9.517 1.00 91.25 91 GLN A N 1
ATOM 736 C CA . GLN A 1 91 ? -7.482 -7.902 -8.071 1.00 91.25 91 GLN A CA 1
ATOM 737 C C . GLN A 1 91 ? -8.220 -6.750 -7.393 1.00 91.25 91 GLN A C 1
ATOM 739 O O . GLN A 1 91 ? -8.206 -5.620 -7.878 1.00 91.25 91 GLN A O 1
ATOM 744 N N . THR A 1 92 ? -8.807 -7.034 -6.233 1.00 90.25 92 THR A N 1
ATOM 745 C CA . THR A 1 92 ? -9.345 -6.023 -5.321 1.00 90.25 92 THR A CA 1
ATOM 746 C C . THR A 1 92 ? -8.845 -6.296 -3.910 1.00 90.25 92 THR A C 1
ATOM 748 O O . THR A 1 92 ? -8.742 -7.448 -3.482 1.00 90.25 92 THR A O 1
ATOM 751 N N . GLN A 1 93 ? -8.487 -5.244 -3.184 1.00 84.50 93 GLN A N 1
ATOM 752 C CA . GLN A 1 93 ? -8.068 -5.353 -1.797 1.00 84.50 93 GLN A CA 1
ATOM 753 C C . GLN A 1 93 ? -8.512 -4.130 -1.002 1.00 84.50 93 GLN A C 1
ATOM 755 O O . GLN A 1 93 ? -8.077 -3.014 -1.273 1.00 84.50 93 GLN A O 1
ATOM 760 N N . ALA A 1 94 ? -9.295 -4.355 0.051 1.00 82.38 94 ALA A N 1
ATOM 761 C CA . ALA A 1 94 ? -9.454 -3.375 1.115 1.00 82.38 94 ALA A CA 1
ATOM 762 C C . ALA A 1 94 ? -8.166 -3.324 1.953 1.00 82.38 94 ALA A C 1
ATOM 764 O O . ALA A 1 94 ? -7.647 -4.351 2.396 1.00 82.38 94 ALA A O 1
ATOM 765 N N . THR A 1 95 ? -7.616 -2.128 2.142 1.00 74.94 95 THR A N 1
ATOM 766 C CA . THR A 1 95 ? -6.397 -1.893 2.922 1.00 74.94 95 THR A CA 1
ATOM 767 C C . THR A 1 95 ? -6.682 -0.965 4.099 1.00 74.94 95 THR A C 1
ATOM 769 O O . THR A 1 95 ? -7.505 -0.062 4.011 1.00 74.94 95 THR A O 1
ATOM 772 N N . ASN A 1 96 ? -5.962 -1.155 5.205 1.00 70.31 96 ASN A N 1
ATOM 773 C CA . ASN A 1 96 ? -5.992 -0.254 6.367 1.00 70.31 96 ASN A CA 1
ATOM 774 C C . ASN A 1 96 ? -4.781 0.708 6.382 1.00 70.31 96 ASN A C 1
ATOM 776 O O . ASN A 1 96 ? -4.413 1.293 7.398 1.00 70.31 96 ASN A O 1
ATOM 780 N N . SER A 1 97 ? -4.090 0.838 5.252 1.00 66.00 97 SER A N 1
ATOM 781 C CA . SER A 1 97 ? -2.899 1.672 5.114 1.00 66.00 97 SER A CA 1
ATOM 782 C C . SER A 1 97 ? -3.104 2.718 4.031 1.00 66.00 97 SER A C 1
ATOM 784 O O . SER A 1 97 ? -3.993 2.600 3.194 1.00 66.00 97 SER A O 1
ATOM 786 N N . ASN A 1 98 ? -2.263 3.748 4.045 1.00 67.00 98 ASN A N 1
ATOM 787 C CA . ASN A 1 98 ? -2.228 4.711 2.956 1.00 67.00 98 ASN A CA 1
ATOM 788 C C . ASN A 1 98 ? -1.716 4.069 1.654 1.00 67.00 98 ASN A C 1
ATOM 790 O O . ASN A 1 98 ? -0.899 3.145 1.678 1.00 67.00 98 ASN A O 1
ATOM 794 N N . ASP A 1 99 ? -2.151 4.619 0.521 1.00 65.50 99 ASP A N 1
ATOM 795 C CA . ASP A 1 99 ? -1.870 4.090 -0.827 1.00 65.50 99 ASP A CA 1
ATOM 796 C C . ASP A 1 99 ? -0.369 4.043 -1.149 1.00 65.50 99 ASP A C 1
ATOM 798 O O . ASP A 1 99 ? 0.097 3.233 -1.948 1.00 65.50 99 ASP A O 1
ATOM 802 N N . GLY A 1 100 ? 0.427 4.854 -0.443 1.00 69.44 100 GLY A N 1
ATOM 803 C CA . GLY A 1 100 ? 1.880 4.912 -0.586 1.00 69.44 100 GLY A CA 1
ATOM 804 C C . GLY A 1 100 ? 2.616 3.598 -0.291 1.00 69.44 100 GLY A C 1
ATOM 805 O O . GLY A 1 100 ? 3.828 3.560 -0.484 1.00 69.44 100 GLY A O 1
ATOM 806 N N . LYS A 1 101 ? 1.937 2.549 0.188 1.00 78.06 101 LYS A N 1
ATOM 807 C CA . LYS A 1 101 ? 2.498 1.200 0.404 1.00 78.06 101 LYS A CA 1
ATOM 808 C C . LYS A 1 101 ? 1.683 0.078 -0.255 1.00 78.06 101 LYS A C 1
ATOM 810 O O . LYS A 1 101 ? 1.776 -1.073 0.163 1.00 78.06 101 LYS A O 1
ATOM 815 N N . ALA A 1 102 ? 0.807 0.419 -1.197 1.00 85.81 102 ALA A N 1
ATOM 816 C CA . ALA A 1 102 ? -0.121 -0.542 -1.785 1.00 85.81 102 ALA A CA 1
ATOM 817 C C . ALA A 1 102 ? 0.342 -1.088 -3.148 1.00 85.81 102 ALA A C 1
ATOM 819 O O . ALA A 1 102 ? -0.100 -2.167 -3.541 1.00 85.81 102 ALA A O 1
ATOM 820 N N . LEU A 1 103 ? 1.238 -0.382 -3.852 1.00 91.00 103 LEU A N 1
ATOM 821 C CA . LEU A 1 103 ? 1.580 -0.673 -5.249 1.00 91.00 103 LEU A CA 1
ATOM 822 C C . LEU A 1 103 ? 2.170 -2.073 -5.439 1.00 91.00 103 LEU A C 1
ATOM 824 O O . LEU A 1 103 ? 1.658 -2.855 -6.238 1.00 91.00 103 LEU A O 1
ATOM 828 N N . HIS A 1 104 ? 3.250 -2.389 -4.719 1.00 92.75 104 HIS A N 1
ATOM 829 C CA . HIS A 1 104 ? 3.991 -3.633 -4.933 1.00 92.75 104 HIS A CA 1
ATOM 830 C C . HIS A 1 104 ? 3.132 -4.848 -4.605 1.00 92.75 104 HIS A C 1
ATOM 832 O O . HIS A 1 104 ? 3.051 -5.794 -5.389 1.00 92.75 104 HIS A O 1
ATOM 838 N N . LYS A 1 105 ? 2.420 -4.781 -3.479 1.00 91.25 105 LYS A N 1
ATOM 839 C CA . LYS A 1 105 ? 1.521 -5.844 -3.036 1.00 91.25 105 LYS A CA 1
ATOM 840 C C . LYS A 1 105 ? 0.405 -6.100 -4.050 1.00 91.25 105 LYS A C 1
ATOM 842 O O . LYS A 1 105 ? 0.168 -7.255 -4.395 1.00 91.25 105 LYS A O 1
ATOM 847 N N . ALA A 1 106 ? -0.250 -5.047 -4.542 1.00 91.75 106 ALA A N 1
ATOM 848 C CA . ALA A 1 106 ? -1.326 -5.172 -5.521 1.00 91.75 106 ALA A CA 1
ATOM 849 C C . ALA A 1 106 ? -0.821 -5.764 -6.848 1.00 91.75 106 ALA A C 1
ATOM 851 O O . ALA A 1 106 ? -1.433 -6.688 -7.380 1.00 91.75 106 ALA A O 1
ATOM 852 N N . ALA A 1 107 ? 0.333 -5.303 -7.341 1.00 93.44 107 ALA A N 1
ATOM 853 C CA . ALA A 1 107 ? 0.937 -5.818 -8.569 1.00 93.44 107 ALA A CA 1
ATOM 854 C C . ALA A 1 107 ? 1.371 -7.290 -8.444 1.00 93.44 107 ALA A C 1
ATOM 856 O O . ALA A 1 107 ? 1.155 -8.081 -9.361 1.00 93.44 107 ALA A O 1
ATOM 857 N N . MET A 1 108 ? 1.923 -7.693 -7.296 1.00 93.94 108 MET A N 1
ATOM 858 C CA . MET A 1 108 ? 2.272 -9.093 -7.034 1.00 93.94 108 MET A CA 1
ATOM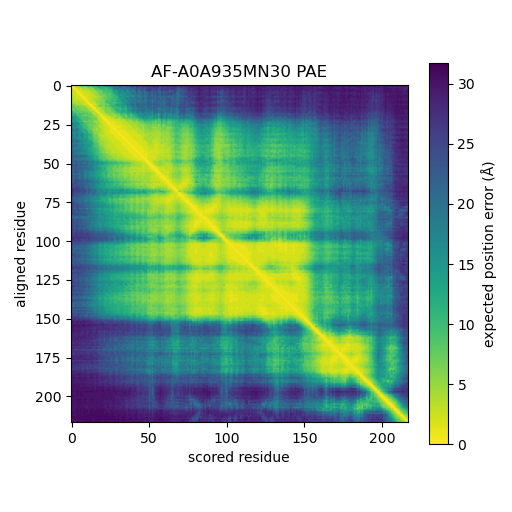 859 C C . MET A 1 108 ? 1.043 -10.000 -6.987 1.00 93.94 108 MET A C 1
ATOM 861 O O . MET A 1 108 ? 1.054 -11.082 -7.572 1.00 93.94 108 MET A O 1
ATOM 865 N N . GLN A 1 109 ? -0.030 -9.555 -6.332 1.00 93.25 109 GLN A N 1
ATOM 866 C CA . GLN A 1 109 ? -1.298 -10.286 -6.320 1.00 93.25 109 GLN A CA 1
ATOM 867 C C . GLN A 1 109 ? -1.898 -10.386 -7.728 1.00 93.25 109 GLN A C 1
ATOM 869 O O . GLN A 1 109 ? -2.389 -11.444 -8.110 1.00 93.25 109 GLN A O 1
ATOM 874 N N . ALA A 1 110 ? -1.787 -9.331 -8.538 1.00 93.69 110 ALA A N 1
ATOM 875 C CA . ALA A 1 110 ? -2.209 -9.373 -9.933 1.00 93.69 110 ALA A CA 1
ATOM 876 C C . ALA A 1 110 ? -1.397 -10.388 -10.756 1.00 93.69 110 ALA A C 1
ATOM 878 O O . ALA A 1 110 ? -1.999 -11.172 -11.486 1.00 93.69 110 ALA A O 1
ATOM 879 N N . LYS A 1 111 ? -0.062 -10.459 -10.591 1.00 93.94 111 LYS A N 1
ATOM 880 C CA . LYS A 1 111 ? 0.760 -11.513 -11.226 1.00 93.94 111 LYS A CA 1
ATOM 881 C C . LYS A 1 111 ? 0.260 -12.910 -10.859 1.00 93.94 111 LYS A C 1
ATOM 883 O O . LYS A 1 111 ? 0.105 -13.747 -11.740 1.00 93.94 111 LYS A O 1
ATOM 888 N N . GLN A 1 112 ? -0.030 -13.141 -9.578 1.00 93.88 112 GLN A N 1
ATOM 889 C CA . GLN A 1 112 ? -0.539 -14.427 -9.095 1.00 93.88 112 GLN A CA 1
ATOM 890 C C . GLN A 1 112 ? -1.902 -14.777 -9.705 1.00 93.88 112 GLN A C 1
ATOM 892 O O . GLN A 1 112 ? -2.072 -15.884 -10.210 1.00 93.88 112 GLN A O 1
ATOM 897 N N . ASN A 1 113 ? -2.851 -13.838 -9.711 1.00 93.88 113 ASN A N 1
ATOM 898 C CA . ASN A 1 113 ? -4.193 -14.063 -10.258 1.00 93.88 113 ASN A CA 1
ATOM 899 C C . ASN A 1 113 ? -4.174 -14.286 -11.778 1.00 93.88 113 ASN A C 1
ATOM 901 O O . ASN A 1 113 ? -4.950 -15.089 -12.290 1.00 93.88 113 ASN A O 1
ATOM 905 N N . LEU A 1 114 ? -3.257 -13.622 -12.489 1.00 92.25 114 LEU A N 1
ATOM 906 C CA . LEU A 1 114 ? -3.009 -13.825 -13.921 1.00 92.25 114 LEU A CA 1
ATOM 907 C C . LEU A 1 114 ? -2.147 -15.063 -14.218 1.00 92.25 114 LEU A C 1
ATOM 909 O O . LEU A 1 114 ? -1.858 -15.329 -15.381 1.00 92.25 114 LEU A O 1
ATOM 913 N N . GLN A 1 115 ? -1.739 -15.815 -13.189 1.00 94.12 115 GLN A N 1
ATOM 914 C CA . GLN A 1 115 ? -0.899 -17.015 -13.298 1.00 94.12 115 GLN A CA 1
ATOM 915 C C . GLN A 1 115 ? 0.448 -16.756 -13.996 1.00 94.12 115 GLN A C 1
ATOM 917 O O . GLN A 1 115 ? 1.047 -17.660 -14.584 1.00 94.12 115 GLN A O 1
ATOM 922 N N . LEU A 1 116 ? 0.939 -15.519 -13.900 1.00 92.06 116 LEU A N 1
ATOM 923 C CA . LEU A 1 116 ? 2.253 -15.129 -14.388 1.00 92.06 116 LEU A CA 1
ATOM 924 C C . LEU A 1 116 ? 3.331 -15.721 -13.482 1.00 92.06 116 LEU A C 1
ATOM 926 O O . LEU A 1 116 ? 3.230 -15.691 -12.251 1.00 92.06 116 LEU A O 1
ATOM 930 N N . GLN A 1 117 ? 4.387 -16.232 -14.097 1.00 89.00 117 GLN A N 1
ATOM 931 C CA . GLN A 1 117 ? 5.556 -16.717 -13.385 1.00 89.00 117 GLN A CA 1
ATOM 932 C C . GLN A 1 117 ? 6.348 -15.545 -12.800 1.00 89.00 117 GLN A C 1
ATOM 934 O O . GLN A 1 117 ? 6.136 -14.364 -13.107 1.00 89.00 117 GLN A O 1
ATOM 939 N N . LYS A 1 118 ? 7.290 -15.857 -11.910 1.00 82.81 118 LYS A N 1
ATOM 940 C CA . LYS A 1 118 ? 8.098 -14.825 -11.252 1.00 82.81 118 LYS A CA 1
ATOM 941 C C . LYS A 1 118 ? 8.920 -14.034 -12.273 1.00 82.81 118 LYS A C 1
ATOM 943 O O . LYS A 1 118 ? 9.091 -12.825 -12.120 1.00 82.81 118 LYS A O 1
ATOM 948 N N . GLU A 1 119 ? 9.363 -14.710 -13.321 1.00 86.38 119 GLU A N 1
ATOM 949 C CA . GLU A 1 119 ? 10.217 -14.218 -14.396 1.00 86.38 119 GLU A CA 1
ATOM 950 C C . GLU A 1 119 ? 9.460 -13.343 -15.402 1.00 86.38 119 GLU A C 1
ATOM 952 O O . GLU A 1 119 ? 10.084 -12.512 -16.066 1.00 86.38 119 GLU A O 1
ATOM 957 N N . ASP A 1 120 ? 8.135 -13.489 -15.480 1.00 90.19 120 ASP A N 1
ATOM 958 C CA . ASP A 1 120 ? 7.303 -12.744 -16.418 1.00 90.19 120 ASP A CA 1
ATOM 959 C C . ASP A 1 120 ? 7.256 -11.260 -16.051 1.00 90.19 120 ASP A C 1
ATOM 961 O O . ASP A 1 120 ? 7.092 -10.875 -14.885 1.00 90.19 120 ASP A O 1
ATOM 965 N N . ALA A 1 121 ? 7.386 -10.404 -17.061 1.00 89.94 121 ALA A N 1
ATOM 966 C CA . ALA A 1 121 ? 7.269 -8.969 -16.874 1.00 89.94 121 ALA A CA 1
ATOM 967 C C . ALA A 1 121 ? 5.793 -8.564 -16.771 1.00 89.94 121 ALA A C 1
ATOM 969 O O . ALA A 1 121 ? 4.983 -8.936 -17.616 1.00 89.94 121 ALA A O 1
ATOM 970 N N . LEU A 1 122 ? 5.460 -7.754 -15.765 1.00 93.69 122 LEU A N 1
ATOM 971 C CA . LEU A 1 122 ? 4.161 -7.087 -15.658 1.00 93.69 122 LEU A CA 1
ATOM 972 C C . LEU A 1 122 ? 4.377 -5.581 -15.793 1.00 93.69 122 LEU A C 1
ATOM 974 O O . LEU A 1 122 ? 5.216 -5.019 -15.092 1.00 93.69 122 LEU A O 1
ATOM 978 N N . MET A 1 123 ? 3.615 -4.921 -16.660 1.00 95.31 123 MET A N 1
ATOM 979 C CA . MET A 1 123 ? 3.588 -3.462 -16.723 1.00 95.31 123 MET A CA 1
ATOM 980 C C . MET A 1 123 ? 2.447 -2.942 -15.847 1.00 95.31 123 MET A C 1
ATOM 982 O O . MET A 1 123 ? 1.305 -3.357 -16.007 1.00 95.31 123 MET A O 1
ATOM 986 N N . ALA A 1 124 ? 2.760 -2.045 -14.916 1.00 94.44 124 ALA A N 1
ATOM 987 C CA . ALA A 1 124 ? 1.800 -1.455 -13.994 1.00 94.44 124 ALA A CA 1
ATOM 988 C C . ALA A 1 124 ? 1.747 0.065 -14.186 1.00 94.44 124 ALA A C 1
ATOM 990 O O . ALA A 1 124 ? 2.755 0.756 -14.021 1.00 94.44 124 ALA A O 1
ATOM 991 N N . LEU A 1 125 ? 0.560 0.579 -14.504 1.00 94.50 125 LEU A N 1
ATOM 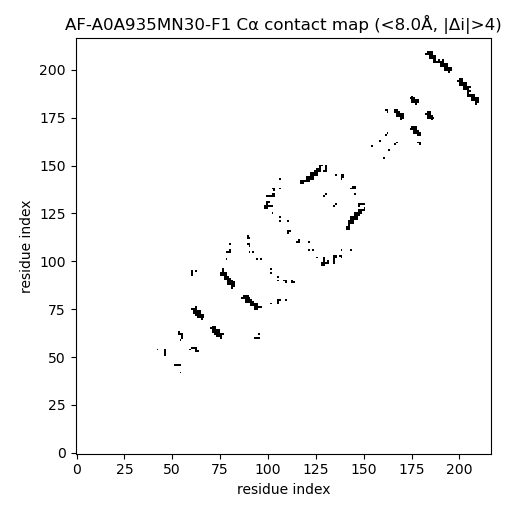992 C CA . LEU A 1 125 ? 0.256 2.007 -14.538 1.00 94.50 125 LEU A CA 1
ATOM 993 C C . LEU A 1 125 ? -0.449 2.388 -13.233 1.00 94.50 125 LEU A C 1
ATOM 995 O O . LEU A 1 125 ? -1.447 1.766 -12.877 1.00 94.50 125 LEU A O 1
ATOM 999 N N . ALA A 1 126 ? 0.057 3.394 -12.519 1.00 92.06 126 ALA A N 1
ATOM 1000 C CA . ALA A 1 126 ? -0.558 3.854 -11.274 1.00 92.06 126 ALA A CA 1
ATOM 1001 C C . ALA A 1 126 ? -0.457 5.375 -11.093 1.00 92.06 126 ALA A C 1
ATOM 1003 O O . ALA A 1 126 ? 0.398 6.046 -11.675 1.00 92.06 126 ALA A O 1
ATOM 1004 N N . ASP A 1 127 ? -1.342 5.919 -10.260 1.00 89.56 127 ASP A N 1
ATOM 1005 C CA . ASP A 1 127 ? -1.411 7.353 -9.972 1.00 89.56 127 ASP A CA 1
ATOM 1006 C C . ASP A 1 127 ? -0.235 7.841 -9.094 1.00 89.56 127 ASP A C 1
ATOM 1008 O O . ASP A 1 127 ? 0.440 7.071 -8.408 1.00 89.56 127 ASP A O 1
ATOM 1012 N N . LYS A 1 128 ? -0.022 9.158 -9.049 1.00 86.75 128 LYS A N 1
ATOM 1013 C CA . LYS A 1 128 ? 0.982 9.880 -8.250 1.00 86.75 128 LYS A CA 1
ATOM 1014 C C . LYS A 1 128 ? 0.968 9.516 -6.761 1.00 86.75 128 LYS A C 1
ATOM 1016 O O . LYS A 1 128 ? 1.993 9.640 -6.087 1.00 86.75 128 LYS A O 1
ATOM 1021 N N . GLY A 1 129 ? -0.168 9.058 -6.228 1.00 84.88 129 GLY A N 1
ATOM 1022 C CA . GLY A 1 129 ? -0.289 8.547 -4.856 1.00 84.88 129 GLY A CA 1
ATOM 1023 C C . GLY A 1 129 ? 0.618 7.346 -4.550 1.00 84.88 129 GLY A C 1
ATOM 1024 O O . GLY A 1 129 ? 1.059 7.191 -3.411 1.00 84.88 129 GLY A O 1
ATOM 1025 N N . TYR A 1 130 ? 0.974 6.569 -5.575 1.00 87.75 130 TYR A N 1
ATOM 1026 C CA . TYR A 1 130 ? 1.799 5.363 -5.480 1.00 87.75 130 TYR A CA 1
ATOM 1027 C C . TYR A 1 130 ? 3.297 5.621 -5.699 1.00 87.75 130 TYR A C 1
ATOM 1029 O O . TYR A 1 130 ? 4.094 4.683 -5.748 1.00 87.75 130 TYR A O 1
ATOM 1037 N N . HIS A 1 131 ? 3.708 6.887 -5.822 1.00 88.56 131 HIS A N 1
ATOM 1038 C CA . HIS A 1 131 ? 5.102 7.273 -6.037 1.00 88.56 131 HIS A CA 1
ATOM 1039 C C . HIS A 1 131 ? 5.933 7.179 -4.740 1.00 88.56 131 HIS A C 1
ATOM 1041 O O . HIS A 1 131 ? 6.369 8.180 -4.159 1.00 88.56 131 HIS A O 1
ATOM 1047 N N . THR A 1 132 ? 6.163 5.950 -4.279 1.00 88.88 132 THR A N 1
ATOM 1048 C CA . THR A 1 132 ? 7.007 5.639 -3.120 1.00 88.88 132 THR A CA 1
ATOM 1049 C C . THR A 1 132 ? 8.232 4.854 -3.569 1.00 88.88 132 THR A C 1
ATOM 1051 O O . THR A 1 132 ? 8.115 3.725 -4.034 1.00 88.88 132 THR A O 1
ATOM 1054 N N . GLY A 1 133 ? 9.435 5.405 -3.369 1.00 88.31 133 GLY A N 1
ATOM 1055 C CA . GLY A 1 133 ? 10.675 4.792 -3.868 1.00 88.31 133 GLY A CA 1
ATOM 1056 C C . GLY A 1 133 ? 10.924 3.353 -3.392 1.00 88.31 133 GLY A C 1
ATOM 1057 O O . GLY A 1 133 ? 11.427 2.537 -4.158 1.00 88.31 133 GLY A O 1
ATOM 1058 N N . ALA A 1 134 ? 10.534 3.011 -2.157 1.00 90.00 134 ALA A N 1
ATOM 1059 C CA . ALA A 1 134 ? 10.647 1.642 -1.646 1.00 90.00 134 ALA A CA 1
ATOM 1060 C C . ALA A 1 134 ? 9.736 0.653 -2.399 1.00 90.00 134 ALA A C 1
ATOM 1062 O O . ALA A 1 134 ? 10.183 -0.440 -2.736 1.00 90.00 134 ALA A O 1
ATOM 1063 N N . GLU A 1 135 ? 8.501 1.058 -2.714 1.00 91.56 135 GLU A N 1
ATOM 1064 C CA . GLU A 1 135 ? 7.544 0.251 -3.484 1.00 91.56 135 GLU A CA 1
ATOM 1065 C C . GLU A 1 135 ? 8.004 0.083 -4.933 1.00 91.56 135 GLU A C 1
ATOM 1067 O O . GLU A 1 135 ? 8.004 -1.028 -5.456 1.00 91.56 135 GLU A O 1
ATOM 1072 N N . LEU A 1 136 ? 8.457 1.170 -5.569 1.00 93.25 136 LEU A N 1
ATOM 1073 C CA . LEU A 1 136 ? 8.968 1.144 -6.944 1.00 93.25 136 LEU A CA 1
ATOM 1074 C C . LEU A 1 136 ? 10.198 0.235 -7.066 1.00 93.25 136 LEU A C 1
ATOM 1076 O O . LEU A 1 136 ? 10.302 -0.551 -8.006 1.00 93.25 136 LEU A O 1
ATOM 1080 N N . LYS A 1 137 ? 11.104 0.284 -6.080 1.00 92.69 137 LYS A N 1
ATOM 1081 C CA . LYS A 1 137 ? 12.264 -0.612 -6.017 1.00 92.69 137 LYS A CA 1
ATOM 1082 C C . LYS A 1 137 ? 11.845 -2.075 -5.865 1.00 92.69 137 LYS A C 1
ATOM 1084 O O . LYS A 1 137 ? 12.403 -2.922 -6.556 1.00 92.69 137 LYS A O 1
ATOM 1089 N N . ALA A 1 138 ? 10.886 -2.369 -4.985 1.00 93.69 138 ALA A N 1
ATOM 1090 C CA . ALA A 1 138 ? 10.369 -3.725 -4.808 1.00 93.69 138 ALA A CA 1
ATOM 1091 C C . ALA A 1 138 ? 9.712 -4.245 -6.101 1.00 93.69 138 ALA A C 1
ATOM 1093 O O . ALA A 1 138 ? 10.016 -5.348 -6.547 1.00 93.69 138 ALA A O 1
ATOM 1094 N N . CYS A 1 139 ? 8.919 -3.408 -6.780 1.00 94.56 139 CYS A N 1
ATOM 1095 C CA . CYS A 1 139 ? 8.351 -3.721 -8.095 1.00 94.56 139 CYS A CA 1
ATOM 1096 C C . CYS A 1 139 ? 9.440 -4.067 -9.116 1.00 94.56 139 CYS A C 1
ATOM 1098 O O . CYS A 1 139 ? 9.377 -5.110 -9.764 1.00 94.56 139 CYS A O 1
ATOM 1100 N N . GLN A 1 140 ? 10.483 -3.240 -9.214 1.00 94.19 140 GLN A N 1
ATOM 1101 C CA . GLN A 1 140 ? 11.589 -3.479 -10.138 1.00 94.19 140 GLN A CA 1
ATOM 1102 C C . GLN A 1 140 ? 12.320 -4.803 -9.848 1.00 94.19 140 GLN A C 1
ATOM 1104 O O . GLN A 1 140 ? 12.714 -5.505 -10.784 1.00 94.19 140 GLN A O 1
ATOM 1109 N N . GLN A 1 141 ? 12.503 -5.156 -8.572 1.00 93.94 141 GLN A N 1
ATOM 1110 C CA . GLN A 1 141 ? 13.130 -6.419 -8.161 1.00 93.94 141 GLN A CA 1
ATOM 1111 C C . GLN A 1 141 ? 12.310 -7.643 -8.597 1.00 93.94 141 GLN A C 1
ATOM 1113 O O . GLN A 1 141 ? 12.899 -8.640 -9.013 1.00 93.94 141 GLN A O 1
ATOM 1118 N N . ASP A 1 142 ? 10.981 -7.530 -8.602 1.00 94.31 142 ASP A N 1
ATOM 1119 C CA . ASP A 1 142 ? 10.046 -8.594 -8.998 1.00 94.31 142 ASP A CA 1
ATOM 1120 C C . ASP A 1 142 ? 9.571 -8.500 -10.463 1.00 94.31 142 ASP A C 1
ATOM 1122 O O . ASP A 1 142 ? 8.533 -9.057 -10.839 1.00 94.31 142 ASP A O 1
ATOM 1126 N N . LYS A 1 143 ? 10.358 -7.822 -11.313 1.00 94.38 143 LYS A N 1
ATOM 1127 C CA . LYS A 1 143 ? 10.119 -7.676 -12.763 1.00 94.38 143 LYS A CA 1
ATOM 1128 C C . LYS A 1 143 ? 8.801 -6.972 -13.107 1.00 94.38 143 LYS A C 1
ATOM 1130 O O . LYS A 1 143 ? 8.213 -7.212 -14.158 1.00 94.38 143 LYS A O 1
ATOM 1135 N N . ILE A 1 144 ? 8.361 -6.063 -12.245 1.00 95.56 144 ILE A N 1
ATOM 1136 C CA . ILE A 1 144 ? 7.212 -5.195 -12.493 1.00 95.56 144 ILE A CA 1
ATOM 1137 C C . ILE A 1 144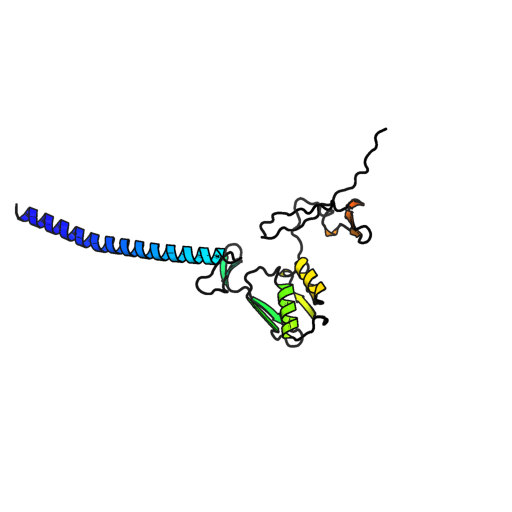 ? 7.730 -3.842 -12.992 1.00 95.56 144 ILE A C 1
ATOM 1139 O O . ILE A 1 144 ? 8.403 -3.104 -12.267 1.00 95.56 144 ILE A O 1
ATOM 1143 N N . ILE A 1 145 ? 7.430 -3.523 -14.249 1.00 95.25 145 ILE A N 1
ATOM 1144 C CA . ILE A 1 145 ? 7.763 -2.248 -14.887 1.00 95.25 145 ILE A CA 1
ATOM 1145 C C . ILE A 1 145 ? 6.683 -1.246 -14.492 1.00 95.25 145 ILE A C 1
ATOM 1147 O O . ILE A 1 145 ? 5.511 -1.445 -14.795 1.00 95.25 145 ILE A O 1
ATOM 1151 N N . THR A 1 146 ? 7.066 -0.176 -13.799 1.00 95.31 146 THR A N 1
ATOM 1152 C CA . THR A 1 146 ? 6.113 0.786 -13.236 1.00 95.31 146 THR A CA 1
ATOM 1153 C C . THR A 1 146 ? 6.115 2.096 -14.018 1.00 95.31 146 THR A C 1
ATOM 1155 O O . THR A 1 146 ? 7.159 2.708 -14.237 1.00 95.31 146 THR A O 1
ATOM 1158 N N . HIS A 1 147 ? 4.925 2.545 -14.408 1.00 94.31 147 HIS A N 1
ATOM 1159 C CA . HIS A 1 147 ? 4.667 3.883 -14.925 1.00 94.31 147 HIS A CA 1
ATOM 1160 C C . HIS A 1 147 ? 3.850 4.634 -13.875 1.00 94.31 147 HIS A C 1
ATOM 1162 O O . HIS A 1 147 ? 2.637 4.468 -13.779 1.00 94.31 147 HIS A O 1
ATOM 1168 N N . VAL A 1 148 ? 4.532 5.419 -13.039 1.00 92.12 148 VAL A N 1
ATOM 1169 C CA . VAL A 1 148 ? 3.906 6.170 -11.944 1.00 92.12 148 VAL A CA 1
ATOM 1170 C C . VAL A 1 148 ? 4.283 7.634 -12.062 1.00 92.12 148 VAL A C 1
ATOM 1172 O O . VAL A 1 148 ? 5.461 7.969 -12.190 1.00 92.12 148 VAL A O 1
ATOM 1175 N N . ALA A 1 149 ? 3.284 8.511 -12.016 1.00 86.88 149 ALA A N 1
ATOM 1176 C CA . ALA A 1 149 ? 3.514 9.946 -12.085 1.00 86.88 149 ALA A CA 1
ATOM 1177 C C . ALA A 1 149 ? 4.353 10.432 -10.890 1.00 86.88 149 ALA A C 1
ATOM 1179 O O . ALA A 1 149 ? 4.132 10.039 -9.742 1.00 86.88 149 ALA A O 1
ATOM 1180 N N . TYR A 1 150 ? 5.309 11.322 -11.155 1.00 82.25 150 TYR A N 1
ATOM 1181 C CA . TYR A 1 150 ? 6.180 11.866 -10.118 1.00 82.25 150 TYR A CA 1
ATOM 1182 C C . TYR A 1 150 ? 5.398 12.711 -9.109 1.00 82.25 150 TYR A C 1
ATOM 1184 O O . TYR A 1 150 ? 4.638 13.627 -9.461 1.00 82.25 150 TYR A O 1
ATOM 1192 N N . LYS A 1 151 ? 5.628 12.445 -7.819 1.00 74.88 151 LYS A N 1
ATOM 1193 C CA . LYS A 1 151 ? 5.078 13.275 -6.754 1.00 74.88 151 LYS A CA 1
ATOM 1194 C C . LYS A 1 151 ? 6.010 14.435 -6.432 1.00 74.88 151 LYS A C 1
ATOM 1196 O O . LYS A 1 151 ? 6.920 14.276 -5.626 1.00 74.88 151 LYS A O 1
ATOM 1201 N N . GLU A 1 152 ? 5.718 15.595 -7.023 1.00 68.81 152 GLU A N 1
ATOM 1202 C CA . GLU A 1 152 ? 6.352 16.872 -6.665 1.00 68.81 152 GLU A CA 1
ATOM 1203 C C . GLU A 1 152 ? 6.449 17.027 -5.143 1.00 68.81 152 GLU A C 1
ATOM 1205 O O . GLU A 1 152 ? 5.450 16.930 -4.417 1.00 68.81 152 GLU A O 1
ATOM 1210 N N . GLN A 1 153 ? 7.672 17.233 -4.664 1.00 63.56 153 GLN A N 1
ATOM 1211 C CA . GLN A 1 153 ? 7.926 17.552 -3.269 1.00 63.56 153 GLN A CA 1
ATOM 1212 C C . GLN A 1 153 ? 7.463 18.996 -3.027 1.00 63.56 153 GLN A C 1
ATOM 1214 O O . GLN A 1 153 ? 7.808 19.876 -3.817 1.00 63.56 153 GLN A O 1
ATOM 1219 N N . PRO A 1 154 ? 6.712 19.287 -1.948 1.00 56.50 154 PRO A N 1
ATOM 1220 C CA . PRO A 1 154 ? 6.448 20.668 -1.574 1.00 56.50 154 PRO A CA 1
ATOM 1221 C C . PRO A 1 154 ? 7.788 21.383 -1.399 1.00 56.50 154 PRO A C 1
ATOM 1223 O O . PRO A 1 154 ? 8.644 20.896 -0.656 1.00 56.50 154 PRO A O 1
ATOM 1226 N N . GLY A 1 155 ? 7.968 22.518 -2.078 1.00 53.53 155 GLY A N 1
ATOM 1227 C CA . GLY A 1 155 ? 9.188 23.312 -1.967 1.00 53.53 155 GLY A CA 1
ATOM 1228 C C . GLY A 1 155 ? 9.535 23.555 -0.500 1.00 53.53 155 GLY A C 1
ATOM 1229 O O . GLY A 1 155 ? 8.710 24.030 0.289 1.00 53.53 155 GLY A O 1
ATOM 1230 N N . VAL A 1 156 ? 10.751 23.188 -0.103 1.00 58.22 156 VAL A N 1
ATOM 1231 C CA . VAL A 1 156 ? 11.225 23.456 1.252 1.00 58.22 156 VAL A CA 1
ATOM 1232 C C . VAL A 1 156 ? 11.499 24.953 1.324 1.00 58.22 156 VAL A C 1
ATOM 1234 O O . VAL A 1 156 ? 12.468 25.419 0.740 1.00 58.22 156 VAL A O 1
ATOM 1237 N N . LYS A 1 157 ? 10.675 25.712 2.061 1.00 56.84 157 LYS A N 1
ATOM 1238 C CA . LYS A 1 157 ? 10.782 27.185 2.195 1.00 56.84 157 LYS A CA 1
ATOM 1239 C C . LYS A 1 157 ? 12.168 27.709 2.623 1.00 56.84 157 LYS A C 1
ATOM 1241 O O . LYS A 1 157 ? 12.394 28.911 2.590 1.00 56.84 157 LYS A O 1
ATOM 1246 N N . HIS A 1 158 ? 13.065 26.827 3.060 1.00 59.75 158 HIS A N 1
ATOM 1247 C CA . HIS A 1 158 ? 14.389 27.144 3.597 1.00 59.75 158 HIS A CA 1
ATOM 1248 C C . HIS A 1 158 ? 15.554 26.603 2.754 1.00 59.75 158 HIS A C 1
ATOM 1250 O O . HIS A 1 158 ? 16.698 26.726 3.178 1.00 59.75 158 HIS A O 1
ATOM 1256 N N . ILE A 1 159 ? 15.291 25.983 1.600 1.00 62.44 159 ILE A N 1
ATOM 1257 C CA . ILE A 1 159 ? 16.335 25.520 0.679 1.00 62.44 159 ILE A CA 1
ATOM 1258 C C . ILE A 1 159 ? 16.222 26.374 -0.579 1.00 62.44 159 ILE A C 1
ATOM 1260 O O . ILE A 1 159 ? 15.143 26.467 -1.161 1.00 62.44 159 ILE A O 1
ATOM 1264 N N . ALA A 1 160 ? 17.315 27.027 -0.977 1.00 67.19 160 ALA A N 1
ATOM 1265 C CA . ALA A 1 160 ? 17.364 27.710 -2.264 1.00 67.19 160 ALA A CA 1
ATOM 1266 C C . ALA A 1 160 ? 17.075 26.689 -3.373 1.00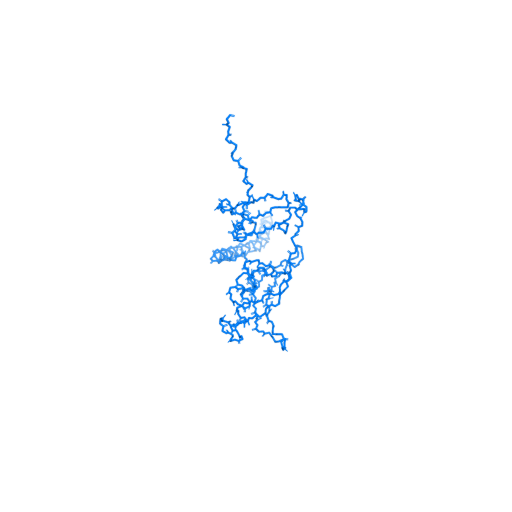 67.19 160 ALA A C 1
ATOM 1268 O O . ALA A 1 160 ? 17.627 25.591 -3.332 1.00 67.19 160 ALA A O 1
ATOM 1269 N N . ASN A 1 161 ? 16.233 27.039 -4.351 1.00 68.75 161 ASN A N 1
ATOM 1270 C CA . ASN A 1 161 ? 15.812 26.125 -5.427 1.00 68.75 161 ASN A CA 1
ATOM 1271 C C . ASN A 1 161 ? 16.998 25.454 -6.146 1.00 68.75 161 ASN A C 1
ATOM 1273 O O . ASN A 1 161 ? 16.876 24.339 -6.640 1.00 68.75 161 ASN A O 1
ATOM 1277 N N . GLU A 1 162 ? 18.158 26.107 -6.157 1.00 76.75 162 GLU A N 1
ATOM 1278 C CA . GLU A 1 162 ? 19.404 25.580 -6.709 1.00 76.75 162 GLU A CA 1
ATOM 1279 C C . GLU A 1 162 ? 19.876 24.302 -6.001 1.00 76.75 162 GLU A C 1
ATOM 1281 O O . GLU A 1 162 ? 20.365 23.407 -6.673 1.00 76.75 162 GLU A O 1
ATOM 1286 N N . PHE A 1 163 ? 19.665 24.160 -4.688 1.00 77.12 163 PHE A N 1
ATOM 1287 C CA . PHE A 1 163 ? 20.106 23.020 -3.865 1.00 77.12 163 PHE A CA 1
ATOM 1288 C C . PHE A 1 163 ? 19.004 21.982 -3.602 1.00 77.12 163 PHE A C 1
ATOM 1290 O O . PHE A 1 163 ? 19.024 21.276 -2.588 1.00 77.12 163 PHE A O 1
ATOM 1297 N N . LEU A 1 164 ? 18.028 21.866 -4.501 1.00 77.56 164 LEU A N 1
ATOM 1298 C CA . LEU A 1 164 ? 17.091 20.743 -4.487 1.00 77.56 164 LEU A CA 1
ATOM 1299 C C . LEU A 1 164 ? 17.816 19.436 -4.831 1.00 77.56 164 LEU A C 1
ATOM 1301 O O . LEU A 1 164 ? 18.829 19.445 -5.522 1.00 77.56 164 LEU A O 1
ATOM 1305 N N . ALA A 1 165 ? 17.290 18.301 -4.358 1.00 73.56 165 ALA A N 1
ATOM 1306 C CA . ALA A 1 165 ? 17.909 16.985 -4.562 1.00 73.56 165 ALA A CA 1
ATOM 1307 C C . ALA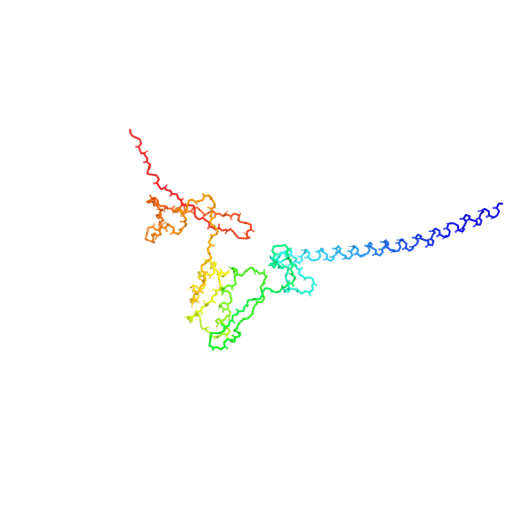 A 1 165 ? 18.128 16.642 -6.048 1.00 73.56 165 ALA A C 1
ATOM 1309 O O . ALA A 1 165 ? 19.074 15.940 -6.384 1.00 73.56 165 ALA A O 1
ATOM 1310 N N . GLU A 1 166 ? 17.275 17.171 -6.923 1.00 75.31 166 GLU A N 1
ATOM 1311 C CA . GLU A 1 166 ? 17.330 17.018 -8.382 1.00 75.31 166 GLU A CA 1
ATOM 1312 C C . GLU A 1 166 ? 18.577 17.668 -8.997 1.00 75.31 166 GLU A C 1
ATOM 1314 O O . GLU A 1 166 ? 19.062 17.226 -10.034 1.00 75.31 166 GLU A O 1
ATOM 1319 N N . SER A 1 167 ? 19.129 18.684 -8.335 1.00 82.25 167 SER A N 1
ATOM 1320 C CA . SER A 1 167 ? 20.320 19.400 -8.784 1.00 82.25 167 SER A CA 1
ATOM 1321 C C . SER A 1 167 ? 21.630 18.708 -8.376 1.00 82.25 167 SER A C 1
ATOM 1323 O O . SER A 1 167 ? 22.711 19.221 -8.662 1.00 82.25 167 SER A O 1
ATOM 1325 N N . PHE A 1 168 ? 21.562 17.564 -7.683 1.00 88.38 168 PHE A N 1
ATOM 1326 C CA . PHE A 1 168 ? 22.732 16.775 -7.295 1.00 88.38 168 PHE A CA 1
ATOM 1327 C C . PHE A 1 168 ? 22.965 15.650 -8.303 1.00 88.38 168 PHE A C 1
ATOM 1329 O O . PHE A 1 168 ? 22.076 14.846 -8.577 1.00 88.38 168 PHE A O 1
ATOM 1336 N N . CYS A 1 169 ? 24.190 15.551 -8.815 1.00 87.38 169 CYS A N 1
ATOM 1337 C CA . CYS A 1 169 ? 24.584 14.491 -9.739 1.00 87.38 169 CYS A CA 1
ATOM 1338 C C . CYS A 1 169 ? 25.209 13.325 -8.967 1.00 87.38 169 CYS A C 1
ATOM 1340 O O . CYS A 1 169 ? 26.149 13.540 -8.204 1.00 87.38 169 CYS A O 1
ATOM 1342 N N . TYR A 1 170 ? 24.703 12.105 -9.151 1.00 88.00 170 TYR A N 1
ATOM 1343 C CA . TYR A 1 170 ? 25.252 10.904 -8.515 1.00 88.00 170 TYR A CA 1
ATOM 1344 C C . TYR A 1 170 ? 26.253 10.192 -9.433 1.00 88.00 170 TYR A C 1
ATOM 1346 O O . TYR A 1 170 ? 25.898 9.789 -10.542 1.00 88.00 170 TYR A O 1
ATOM 1354 N N . ASP A 1 171 ? 27.478 9.984 -8.949 1.00 88.12 171 ASP A N 1
ATOM 1355 C CA . ASP A 1 171 ? 28.491 9.143 -9.589 1.00 88.12 171 ASP A CA 1
ATOM 1356 C C . ASP A 1 171 ? 28.474 7.739 -8.971 1.00 88.12 171 ASP A C 1
ATOM 1358 O O . ASP A 1 171 ? 28.854 7.522 -7.818 1.00 88.12 171 ASP A O 1
ATOM 1362 N N . LYS A 1 172 ? 28.058 6.759 -9.777 1.00 86.50 172 LYS A N 1
ATOM 1363 C CA . LYS A 1 172 ? 27.950 5.356 -9.368 1.00 86.50 172 LYS A CA 1
ATOM 1364 C C . LYS A 1 172 ? 29.307 4.672 -9.165 1.00 86.50 172 LYS A C 1
ATOM 1366 O O . LYS A 1 172 ? 29.368 3.702 -8.416 1.00 86.50 172 LYS A O 1
ATOM 1371 N N . GLN A 1 173 ? 30.369 5.105 -9.851 1.00 87.31 173 GLN A N 1
ATOM 1372 C CA . GLN A 1 173 ? 31.693 4.483 -9.718 1.00 87.31 173 GLN A CA 1
ATOM 1373 C C . GLN A 1 173 ? 32.368 4.900 -8.412 1.00 87.31 173 GLN A C 1
ATOM 1375 O O . GLN A 1 173 ? 32.960 4.062 -7.735 1.00 87.31 173 GLN A O 1
ATOM 1380 N N . ALA A 1 174 ? 32.256 6.180 -8.059 1.00 85.44 174 ALA A N 1
ATOM 1381 C CA . ALA A 1 174 ? 32.851 6.736 -6.848 1.00 85.44 174 ALA A CA 1
ATOM 1382 C C . ALA A 1 174 ? 31.931 6.667 -5.612 1.00 85.44 174 ALA A C 1
ATOM 1384 O O . ALA A 1 174 ? 32.405 6.908 -4.503 1.00 85.44 174 ALA A O 1
ATOM 1385 N N . ASP A 1 175 ? 30.644 6.345 -5.793 1.00 84.06 175 ASP A N 1
ATOM 1386 C CA . ASP A 1 175 ? 29.590 6.437 -4.769 1.00 84.06 175 ASP A CA 1
ATOM 1387 C C . ASP A 1 175 ? 29.522 7.838 -4.126 1.00 84.06 175 ASP A C 1
ATOM 1389 O O . ASP A 1 175 ? 29.475 8.009 -2.904 1.00 84.06 175 ASP A O 1
ATOM 1393 N N . THR A 1 176 ? 29.561 8.872 -4.972 1.00 88.31 176 THR A N 1
ATOM 1394 C CA . THR A 1 176 ? 29.583 10.283 -4.562 1.00 88.31 176 THR A CA 1
ATOM 1395 C C . THR A 1 176 ? 28.441 11.077 -5.174 1.00 88.31 176 THR A C 1
ATOM 1397 O O . THR A 1 176 ? 27.890 10.727 -6.215 1.00 88.31 176 THR A O 1
ATOM 1400 N N . TYR A 1 177 ? 28.091 12.184 -4.520 1.00 88.25 177 TYR A N 1
ATOM 1401 C CA . TYR A 1 177 ? 27.165 13.175 -5.061 1.00 88.25 177 TYR A CA 1
ATOM 1402 C C . TYR A 1 177 ? 27.896 14.488 -5.304 1.00 88.25 177 TYR A C 1
ATOM 1404 O O . TYR A 1 177 ? 28.533 15.008 -4.393 1.00 88.25 177 TYR A O 1
ATOM 1412 N N . THR A 1 178 ? 27.757 15.065 -6.488 1.00 90.19 178 THR A N 1
ATOM 1413 C CA . THR A 1 178 ? 28.243 16.414 -6.791 1.00 90.19 178 THR A CA 1
ATOM 1414 C C . THR A 1 178 ? 27.098 17.397 -6.611 1.00 90.19 178 THR A C 1
ATOM 1416 O O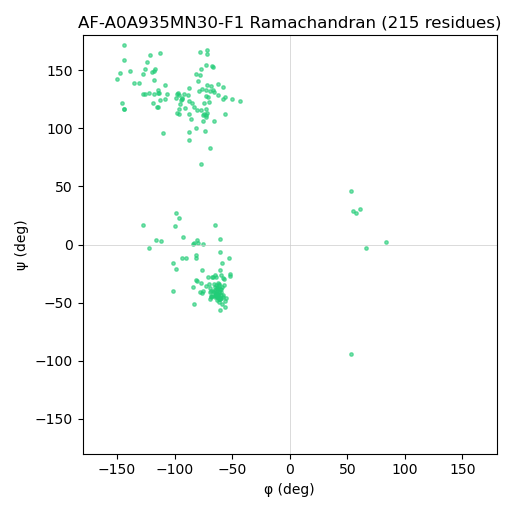 . THR A 1 178 ? 26.054 17.257 -7.252 1.00 90.19 178 THR A O 1
ATOM 1419 N N . CYS A 1 179 ? 27.270 18.370 -5.717 1.00 88.31 179 CYS A N 1
ATOM 1420 C CA . CYS A 1 179 ? 26.277 19.415 -5.490 1.00 88.31 179 CYS A CA 1
ATOM 1421 C C . CYS A 1 179 ? 26.326 20.490 -6.601 1.00 88.31 179 CYS A C 1
ATOM 1423 O O . CYS A 1 179 ? 27.320 20.580 -7.325 1.00 88.31 179 CYS A O 1
ATOM 1425 N N . PRO A 1 180 ? 25.306 21.360 -6.710 1.00 86.81 180 PRO A N 1
ATOM 1426 C CA . PRO A 1 180 ? 25.250 22.439 -7.708 1.00 86.81 180 PRO A CA 1
ATOM 1427 C C . PRO A 1 180 ? 26.430 23.418 -7.649 1.00 86.81 180 PRO A C 1
ATOM 1429 O O . PRO A 1 180 ? 26.819 23.982 -8.665 1.00 86.81 180 PRO A O 1
ATOM 1432 N N . ALA A 1 181 ? 27.026 23.599 -6.466 1.00 87.31 181 ALA A N 1
ATOM 1433 C CA . ALA A 1 181 ? 28.219 24.423 -6.268 1.00 87.31 181 ALA A CA 1
ATOM 1434 C C . ALA A 1 181 ? 29.533 23.702 -6.644 1.00 87.31 181 ALA A C 1
ATOM 1436 O O . ALA A 1 181 ? 30.616 24.241 -6.430 1.00 87.31 181 ALA A O 1
ATOM 1437 N N . GLY A 1 182 ? 29.456 22.478 -7.178 1.00 87.00 182 GLY A N 1
ATOM 1438 C CA . GLY A 1 182 ? 30.602 21.685 -7.627 1.00 87.00 182 GLY A CA 1
ATOM 1439 C C . GLY A 1 182 ? 31.322 20.899 -6.527 1.00 87.00 182 GLY A C 1
ATOM 1440 O O . GLY A 1 182 ? 32.307 20.221 -6.815 1.00 87.00 182 GLY A O 1
ATOM 1441 N N . ALA A 1 183 ? 30.855 20.948 -5.275 1.00 89.69 183 ALA A N 1
ATOM 1442 C CA . ALA A 1 183 ? 31.463 20.184 -4.191 1.00 89.69 183 ALA A CA 1
ATOM 1443 C C . ALA A 1 183 ? 31.080 18.697 -4.272 1.00 89.69 183 ALA A C 1
ATOM 1445 O O . ALA A 1 183 ? 29.907 18.347 -4.428 1.00 89.69 183 ALA A O 1
ATOM 1446 N N . VAL A 1 184 ? 32.080 17.823 -4.126 1.00 89.00 184 VAL A N 1
ATOM 1447 C CA . VAL A 1 184 ? 31.895 16.368 -4.090 1.00 89.00 184 VAL A CA 1
ATOM 1448 C C . VAL A 1 184 ? 31.614 15.928 -2.659 1.00 89.00 184 VAL A C 1
ATOM 1450 O O . VAL A 1 184 ? 32.400 16.160 -1.736 1.00 89.00 184 VAL A O 1
ATOM 1453 N N . LEU A 1 185 ? 30.485 15.259 -2.488 1.00 87.06 185 LEU A N 1
ATOM 1454 C CA . LEU A 1 185 ? 29.978 14.786 -1.218 1.00 87.06 185 LEU A CA 1
ATOM 1455 C C . LEU A 1 185 ? 30.099 13.270 -1.131 1.00 87.06 185 LEU A C 1
ATOM 1457 O O . LEU A 1 185 ? 29.767 12.541 -2.066 1.00 87.06 185 LEU A O 1
ATOM 1461 N N . THR A 1 186 ? 30.538 12.806 0.033 1.00 82.19 186 THR A N 1
ATOM 1462 C CA . THR A 1 186 ? 30.661 11.380 0.355 1.00 82.19 186 THR A CA 1
ATOM 1463 C C . THR A 1 186 ? 29.737 11.035 1.513 1.00 82.19 186 THR A C 1
ATOM 1465 O O . THR A 1 186 ? 29.435 11.877 2.365 1.00 82.19 186 THR A O 1
ATOM 1468 N N . SER A 1 187 ? 29.269 9.790 1.541 1.00 75.94 187 SER A N 1
ATOM 1469 C CA . SER A 1 187 ? 28.555 9.250 2.695 1.00 75.94 187 SER A CA 1
ATOM 1470 C C . SER A 1 187 ? 29.502 9.132 3.892 1.00 75.94 187 SER A C 1
ATOM 1472 O O . SER A 1 187 ? 30.590 8.574 3.776 1.00 75.94 187 SER A O 1
ATOM 1474 N N . LEU A 1 188 ? 29.066 9.588 5.069 1.00 72.19 188 LEU A N 1
ATOM 1475 C CA . LEU A 1 188 ? 29.770 9.340 6.335 1.00 72.19 188 LEU A CA 1
ATOM 1476 C C . LEU A 1 188 ? 29.587 7.900 6.853 1.00 72.19 188 LEU A C 1
ATOM 1478 O O . LEU A 1 188 ? 30.033 7.583 7.954 1.00 72.19 188 LEU A O 1
ATOM 1482 N N . GLY A 1 189 ? 28.848 7.047 6.131 1.00 65.69 189 GLY A N 1
ATOM 1483 C CA . GLY A 1 189 ? 28.516 5.674 6.539 1.00 65.69 189 GLY A CA 1
ATOM 1484 C C . GLY A 1 189 ? 27.614 5.577 7.776 1.00 65.69 189 GLY A C 1
ATOM 1485 O O . GLY A 1 189 ? 27.212 4.486 8.175 1.00 65.69 189 GLY A O 1
ATOM 1486 N N . THR A 1 190 ? 27.273 6.711 8.390 1.00 63.59 190 THR A N 1
ATOM 1487 C CA . THR A 1 190 ? 26.426 6.801 9.574 1.00 63.59 190 THR A CA 1
ATOM 1488 C C . THR A 1 190 ? 24.971 6.973 9.167 1.00 63.59 190 THR A C 1
ATOM 1490 O O . THR A 1 190 ? 24.560 7.947 8.534 1.00 63.59 190 THR A O 1
ATOM 1493 N N . TRP A 1 191 ? 24.171 5.985 9.547 1.00 57.00 191 TRP A N 1
ATOM 1494 C CA . TRP A 1 191 ? 22.749 5.948 9.264 1.00 57.00 191 TRP A CA 1
ATOM 1495 C C . TRP A 1 191 ? 21.990 6.815 10.268 1.00 57.00 191 TRP A C 1
ATOM 1497 O O . TRP A 1 191 ? 21.958 6.520 11.463 1.00 57.00 191 TRP A O 1
ATOM 1507 N N . HIS A 1 192 ? 21.348 7.881 9.790 1.00 55.72 192 HIS A N 1
ATOM 1508 C CA . HIS A 1 192 ? 20.492 8.714 10.628 1.00 55.72 192 HIS A CA 1
ATOM 1509 C C . HIS A 1 192 ? 19.028 8.298 10.482 1.00 55.72 192 HIS A C 1
ATOM 1511 O O . HIS A 1 192 ? 18.414 8.438 9.422 1.00 55.72 192 HIS A O 1
ATOM 1517 N N . ASN A 1 193 ? 18.453 7.825 11.586 1.00 47.56 193 ASN A N 1
ATOM 1518 C CA . ASN A 1 193 ? 17.027 7.555 11.693 1.00 47.56 193 ASN A CA 1
ATOM 1519 C C . ASN A 1 193 ? 16.290 8.862 11.987 1.00 47.56 193 ASN A C 1
ATOM 1521 O O . ASN A 1 193 ? 16.256 9.327 13.128 1.00 47.56 193 ASN A O 1
ATOM 1525 N N . LYS A 1 194 ? 15.682 9.473 10.968 1.00 42.72 194 LYS A N 1
ATOM 1526 C CA . LYS A 1 194 ? 14.792 10.613 11.197 1.00 42.72 194 LYS A CA 1
ATOM 1527 C C . LYS A 1 194 ? 13.500 10.080 11.824 1.00 42.72 194 LYS A C 1
ATOM 1529 O O . LYS A 1 194 ? 12.779 9.314 11.184 1.00 42.72 194 LYS A O 1
ATOM 1534 N N . LYS A 1 195 ? 13.186 10.486 13.062 1.00 38.31 195 LYS A N 1
ATOM 1535 C CA . LYS A 1 195 ? 11.852 10.283 13.656 1.00 38.31 195 LYS A CA 1
ATOM 1536 C C . LYS A 1 195 ? 10.853 11.183 12.921 1.00 38.31 195 LYS A C 1
ATOM 1538 O O . LYS A 1 195 ? 10.584 12.303 13.342 1.00 38.31 195 LYS A O 1
ATOM 1543 N N . ALA A 1 196 ? 10.351 10.729 11.780 1.00 41.50 196 ALA A N 1
ATOM 1544 C CA . ALA A 1 196 ? 9.157 11.312 11.185 1.00 41.50 196 ALA A CA 1
ATOM 1545 C C . ALA A 1 196 ? 7.934 10.893 12.023 1.00 41.50 196 ALA A C 1
ATOM 1547 O O . ALA A 1 196 ? 7.937 9.822 12.621 1.00 41.50 196 ALA A O 1
ATOM 1548 N N . LYS A 1 197 ? 6.848 11.678 12.010 1.00 40.38 197 LYS A N 1
ATOM 1549 C CA . LYS A 1 197 ? 5.515 11.265 12.520 1.00 40.38 197 LYS A CA 1
ATOM 1550 C C . LYS A 1 197 ? 4.918 10.044 11.775 1.00 40.38 197 LYS A C 1
ATOM 1552 O O . LYS A 1 197 ? 3.781 9.664 12.027 1.00 40.38 197 LYS A O 1
ATOM 1557 N N . LEU A 1 198 ? 5.674 9.448 10.852 1.00 37.25 198 LEU A N 1
ATOM 1558 C CA . LEU A 1 198 ? 5.394 8.201 10.152 1.00 37.25 198 LEU A CA 1
ATOM 1559 C C . LEU A 1 198 ? 6.152 7.077 10.868 1.00 37.25 198 LEU A C 1
ATOM 1561 O O . LEU A 1 198 ? 7.349 7.191 11.102 1.00 37.25 198 LEU A O 1
ATOM 1565 N N . GLU A 1 199 ? 5.464 5.987 11.190 1.00 39.53 199 GLU A N 1
ATOM 1566 C CA . GLU A 1 199 ? 5.934 4.875 12.039 1.00 39.53 199 GLU A CA 1
ATOM 1567 C C . GLU A 1 199 ? 7.106 4.037 11.508 1.00 39.53 199 GLU A C 1
ATOM 1569 O O . GLU A 1 199 ? 7.369 2.951 12.018 1.00 39.53 199 GLU A O 1
ATOM 1574 N N . LYS A 1 200 ? 7.857 4.518 10.517 1.00 35.28 200 LYS A N 1
ATOM 1575 C CA . LYS A 1 200 ? 9.167 3.951 10.189 1.00 35.28 200 LYS A CA 1
ATOM 1576 C C . LYS A 1 200 ? 10.181 5.070 9.957 1.00 35.28 200 LYS A C 1
ATOM 1578 O O . LYS A 1 200 ? 9.831 6.071 9.327 1.00 35.28 200 LYS A O 1
ATOM 1583 N N . PRO A 1 201 ? 11.421 4.914 10.459 1.00 29.08 201 PRO A N 1
ATOM 1584 C CA . PRO A 1 201 ? 12.468 5.897 10.245 1.00 29.08 201 PRO A CA 1
ATOM 1585 C C . PRO A 1 201 ? 12.689 6.073 8.744 1.00 29.08 201 PRO A C 1
ATOM 1587 O O . PRO A 1 201 ? 12.922 5.106 8.023 1.00 29.08 201 PRO A O 1
ATOM 1590 N N . VAL A 1 202 ? 12.600 7.315 8.270 1.00 33.59 202 VAL A N 1
ATOM 1591 C CA . VAL A 1 202 ? 13.119 7.649 6.945 1.00 33.59 202 VAL A CA 1
ATOM 1592 C C . VAL A 1 202 ? 14.625 7.747 7.108 1.00 33.59 202 VAL A C 1
ATOM 1594 O O . VAL A 1 202 ? 15.127 8.580 7.870 1.00 33.59 202 VAL A O 1
ATOM 1597 N N . THR A 1 203 ? 15.331 6.851 6.436 1.00 36.22 203 THR A N 1
ATOM 1598 C CA . THR A 1 203 ? 16.785 6.824 6.408 1.00 36.22 203 THR A CA 1
ATOM 1599 C C . THR A 1 203 ? 17.267 7.957 5.517 1.00 36.22 203 THR A C 1
ATOM 1601 O O . THR A 1 203 ? 17.027 7.949 4.312 1.00 36.22 203 THR A O 1
ATOM 1604 N N . VAL A 1 204 ? 17.917 8.954 6.110 1.00 40.50 204 VAL A N 1
ATOM 1605 C CA . VAL A 1 204 ? 18.496 10.072 5.361 1.00 40.50 204 VAL A CA 1
ATOM 1606 C C . VAL A 1 204 ? 20.004 10.008 5.530 1.00 40.50 204 VAL A C 1
ATOM 1608 O O . VAL A 1 204 ? 20.513 10.091 6.648 1.00 40.50 204 VAL A O 1
ATOM 1611 N N . LEU A 1 205 ? 20.714 9.838 4.418 1.00 40.19 205 LEU A N 1
ATOM 1612 C CA . LEU A 1 205 ? 22.166 9.947 4.371 1.00 40.19 205 LEU A CA 1
ATOM 1613 C C . LEU A 1 205 ? 22.544 11.424 4.466 1.00 40.19 205 LEU A C 1
ATOM 1615 O O . LEU A 1 205 ? 22.095 12.245 3.667 1.00 40.19 205 LEU A O 1
ATOM 1619 N N . LYS A 1 206 ? 23.339 11.768 5.480 1.00 43.62 206 LYS A N 1
ATOM 1620 C CA . LYS A 1 206 ? 23.879 13.116 5.628 1.00 43.62 206 LYS A CA 1
ATOM 1621 C C . LYS A 1 206 ? 25.179 13.183 4.836 1.00 43.62 206 LYS A C 1
ATOM 1623 O O . LYS A 1 206 ? 26.148 12.506 5.165 1.00 43.62 206 LYS A O 1
ATOM 1628 N N . LEU A 1 207 ? 25.152 13.965 3.768 1.00 45.88 207 LEU A N 1
ATOM 1629 C CA . LEU A 1 207 ? 26.284 14.208 2.890 1.00 45.88 207 LEU A CA 1
ATOM 1630 C C . LEU A 1 207 ? 27.113 15.378 3.441 1.00 45.88 207 LEU A C 1
ATOM 1632 O O . LEU A 1 207 ? 26.543 16.387 3.858 1.00 45.88 207 LEU A O 1
ATOM 1636 N N . THR A 1 208 ? 28.440 15.245 3.470 1.00 53.06 208 THR A N 1
ATOM 1637 C CA . THR A 1 208 ? 29.355 16.318 3.899 1.00 53.06 208 THR A CA 1
ATOM 1638 C C . THR A 1 208 ? 30.434 16.576 2.861 1.00 53.06 208 THR A C 1
ATOM 1640 O O . THR A 1 208 ? 30.911 15.644 2.210 1.00 53.06 208 THR A O 1
ATOM 1643 N N . GLU A 1 209 ? 30.850 17.834 2.748 1.00 45.59 209 GLU A N 1
ATOM 1644 C CA . GLU A 1 209 ? 32.007 18.236 1.952 1.00 45.59 209 GLU A CA 1
ATOM 1645 C C . GLU A 1 209 ? 33.297 17.722 2.606 1.00 45.59 209 GLU A C 1
ATOM 1647 O O . GLU A 1 209 ? 33.514 17.896 3.809 1.00 45.59 209 GLU A O 1
ATOM 1652 N N . ARG A 1 210 ? 34.181 17.097 1.820 1.00 45.47 210 ARG A N 1
ATOM 1653 C CA . ARG A 1 210 ? 35.567 16.871 2.248 1.00 45.47 210 ARG A CA 1
ATOM 1654 C C . ARG A 1 210 ? 36.305 18.208 2.194 1.00 45.47 210 ARG A C 1
ATOM 1656 O O . ARG A 1 210 ? 36.800 18.591 1.139 1.00 45.47 210 ARG A O 1
ATOM 1663 N N . MET A 1 211 ? 36.433 18.899 3.324 1.00 38.12 211 MET A N 1
ATOM 1664 C CA . MET A 1 211 ? 37.494 19.898 3.456 1.00 38.12 211 MET A CA 1
ATOM 1665 C C . MET A 1 211 ? 38.841 19.160 3.541 1.00 38.12 211 MET A C 1
ATOM 1667 O O . MET A 1 211 ? 38.998 18.315 4.427 1.00 38.12 211 MET A O 1
ATOM 1671 N N . PRO A 1 212 ? 39.816 19.424 2.651 1.00 33.91 212 PRO A N 1
ATOM 1672 C CA . PRO A 1 212 ? 41.149 18.859 2.804 1.00 33.91 212 PRO A CA 1
ATOM 1673 C C . PRO A 1 212 ? 41.756 19.372 4.114 1.00 33.91 212 PRO A C 1
ATOM 1675 O O . PRO A 1 212 ? 41.752 20.576 4.384 1.00 33.91 212 PRO A O 1
ATOM 1678 N N . ALA A 1 213 ? 42.252 18.450 4.941 1.00 31.55 213 ALA A N 1
ATOM 1679 C CA . ALA A 1 213 ? 42.960 18.776 6.168 1.00 31.55 213 ALA A CA 1
ATOM 1680 C C . ALA A 1 213 ? 44.148 19.687 5.830 1.00 31.55 213 ALA A C 1
ATOM 1682 O O . ALA A 1 213 ? 45.094 19.270 5.162 1.00 31.55 213 ALA A O 1
ATOM 1683 N N . LYS A 1 214 ? 44.088 20.946 6.274 1.00 27.19 214 LYS A N 1
ATOM 1684 C CA . LYS A 1 214 ? 45.246 21.838 6.260 1.00 27.19 214 LYS A CA 1
ATOM 1685 C C . LYS A 1 214 ? 46.268 21.271 7.240 1.00 27.19 214 LYS A C 1
ATOM 1687 O O . LYS A 1 214 ? 46.070 21.355 8.450 1.00 27.19 214 LYS A O 1
ATOM 1692 N N . ILE A 1 215 ? 47.344 20.689 6.721 1.00 30.45 215 ILE A N 1
ATOM 1693 C CA . ILE A 1 215 ? 48.568 20.501 7.497 1.00 30.45 215 ILE A CA 1
ATOM 1694 C C . ILE A 1 215 ? 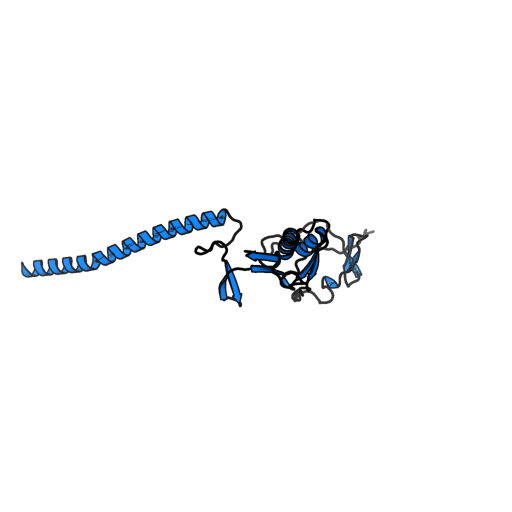49.183 21.892 7.622 1.00 30.45 215 ILE A C 1
ATOM 1696 O O . ILE A 1 215 ? 49.561 22.503 6.624 1.00 30.45 215 ILE A O 1
ATOM 1700 N N . ALA A 1 216 ? 49.185 22.417 8.843 1.00 28.59 216 ALA A N 1
ATOM 1701 C CA . ALA A 1 216 ? 49.934 23.611 9.184 1.00 28.59 216 ALA A CA 1
ATOM 1702 C C . ALA A 1 216 ? 51.433 23.273 9.185 1.00 28.59 216 ALA A C 1
ATOM 1704 O O . ALA A 1 216 ? 51.857 22.334 9.865 1.00 28.59 216 ALA A O 1
ATOM 1705 N N . HIS A 1 217 ? 52.208 24.051 8.436 1.00 33.72 217 HIS A N 1
ATOM 1706 C CA . HIS A 1 217 ? 53.623 24.292 8.690 1.00 33.72 217 HIS A CA 1
ATOM 1707 C C . HIS A 1 217 ? 53.798 25.783 8.950 1.00 33.72 217 HIS A C 1
ATOM 1709 O O . HIS A 1 217 ? 53.140 26.571 8.231 1.00 33.72 217 HIS A O 1
#

Foldseek 3Di:
DVVVVVVVVVVVVVVCVVVVVVVVVVVVVVVVVVVVVVVVVVVVVVPVVDPDPDADPPDRLWDFDCPDDPDTDTGWPKDFDADPPPRDTLDIDGDPDFLCQVQQVRVVSSCVSVVHDQPDAAEDEDECSNPHPVSCVSCVVSNYHYDYDHDDDDDDPPDDPQFDPVNWDADPVVRWIQGSVRFIWDFPPDWDFPPDPDPGGDTDGDTDGDDPDDPDD

Secondary structure (DSSP, 8-state):
-HHHHHHHHHHHHHHHHHHHHHHHHHHHHHHHHHHHHHHHHHHHHHHHTSS-S---SS-TT-EEEEEETTEEEEE-EEEEEE-TTT--EEEEEEESS-GGGTHHHHHHHHHHHTT--TTS-EEEEE-GGG--HHHHHHHHHTTEEEEE----PPP-TTS-GGGSGGGPEEETTTTEEE-TTS-EEEEEEEEEEE--SSSS-EEEEEEEE--------

pLDDT: mean 78.33, std 17.52, range [27.19, 95.56]

Radius of gyration: 31.89 Å; Cα contacts (8 Å, |Δi|>4): 238; chains: 1; bounding box: 107×45×89 Å

Sequence (217 aa):
MQELDELDKQEQASNKEELQPKREKIQQGLEKLKERTIKYDSLQQQLNNTTDKQISSTDPDSRSIIIVKNIVEVAYNVQNVVDDKHNLIVQTQATNSNDGKALHKAAMQAKQNLQLQKEDALMALADKGYHTGAELKACQQDKIITHVAYKEQPGVKHIANEFLAESFCYDKQADTYTCPAGAVLTSLGTWHNKKAKLEKPVTVLKLTERMPAKIAH

Nearest PDB structures (foldseek):
  5ejk-assembly1_B  TM=7.148E-01  e=1.830E-01  Rous sarcoma virus - Prague C
  8fnd-assembly1_G  TM=7.520E-01  e=4.410E-01  Homo sapiens
  6x68-assembly1_C  TM=4.908E-01  e=5.549E-02  Trichoplusia ni
  3hpg-assembly2_F  TM=6.368E-01  e=3.653E-01  Visna/maedi virus EV1 KV1772
  5ejk-assembly1_H  TM=6.828E-01  e=4.142E-01  Rous sarcoma virus - Prague C

Solvent-accessible surface area (backbone atoms only — not comparable to full-atom values): 13242 Å² total; per-residue (Å²): 111,70,70,60,58,50,50,55,50,51,54,52,48,52,51,47,66,60,46,49,62,54,51,51,53,51,50,54,48,52,50,55,49,53,54,48,50,56,51,50,54,53,52,49,52,54,39,71,77,43,95,53,93,75,79,42,94,88,42,86,77,40,37,84,41,72,79,55,95,89,43,68,44,80,44,69,52,69,48,76,41,61,46,89,90,76,68,44,77,59,38,77,44,77,42,98,65,66,57,55,74,41,55,39,60,53,52,52,51,33,36,55,69,70,68,48,57,75,84,46,76,43,82,46,80,49,59,43,67,48,57,25,73,70,38,54,50,51,23,51,75,55,36,30,47,74,50,57,44,81,62,81,73,80,79,57,94,85,55,62,80,65,73,39,77,85,46,42,49,75,41,80,89,78,62,31,37,32,39,72,88,68,50,59,23,40,73,75,84,59,83,40,71,42,86,50,101,50,101,58,62,52,77,50,81,63,67,45,72,76,73,79,81,80,79,85,128